Protein 6GYT (pdb70)

Foldseek 3Di:
DFDDLVVCCVLCVVLLVLLVPDPPLQVVQADWDDCVVVVHPCLVVFQVDTAGSPVLVVCSVVSVDRDCVVSLVRLVSNLVSQCRPDDCPDPNVVSSVVSVVSSQVPFFVSVVVVQELGRDDDDPQWFAAPPHGDIYHCVRDDDPVDDDPPGDHGVVRVVVD/DAAFDFLVVCCVLCVVLLVLLVPDPPLQVVQADWDDCVVVVNPCLCVFQVDTAGSPRLVVCSVVSVDRDCLVSLVRLVSNLVSQCRPDDCPDPNVVSSVVSVVSSQVRFFVSVVVVVEQGRPRLPDQWFAAPPRGDIYHCVRDPDPVDDDPPGDHGVVRVVVVVVVVD/DVPVVHD

GO terms:
  GO:0061733 protein-lysine-acetyltransferase activity (F, IDA)
  GO:0005515 protein binding (F, IDA)
  GO:0000785 chromatin (C, IDA)
  GO:0005737 cytoplasm (C, IDA)
  GO:0005829 cytosol (C, IDA)
  GO:0042307 positive regulation of protein import into nucleus (P, IDA)
  GO:0003713 transcription coactivator activity (F, IDA)
  GO:0016407 acetyltransferase activity (F, IDA)
  GO:0045944 positive regulation of transcription by RNA polymerase II (P, IDA)
  GO:0010507 negative regulation of autophagy (P, IDA)
  GO:2000330 positive regulation of T-helper 17 cell lineage commitment (P, IDA)
  GO:0031669 cellular response to nutrient levels (P, IDA)
  GO:0046427 positive regulation of receptor signaling pathway via JAK-STAT (P, IDA)
  GO:0000122 negative regulation of transcription by RNA polymerase II (P, IDA)
  GO:0045815 transcription initiation-coupled chromatin remodeling (P, IDA)
  GO:0010976 positive regulation of neuron projection development (P, IDA)
  GO:0010484 histone H3 acetyltransferase activity (F, IDA)
  GO:0031333 negative regulation of protein-containing complex assembly (P, IDA)
  GO:0007249 canonical NF-kappaB signal transduction (P, IDA)
  GO:0003713 transcription coactivator activity (F, TAS)

Organism: Homo sapiens (NCBI:txid9606)

Structure (mmCIF, N/CA/C/O backbone):
data_6GYT
#
_entry.id   6GYT
#
_cell.length_a   49.640
_cell.length_b   83.710
_cell.length_c   165.620
_cell.angle_alpha   90.00
_cell.angle_beta   90.00
_cell.angle_gamma   90.00
#
_symmetry.space_group_name_H-M   'P 21 21 21'
#
loop_
_entity.id
_entity.type
_entity.pdbx_description
1 polymer 'Histone acetyltransferase p300'
2 polymer 'Histone acetyltransferase p300'
3 polymer 'Histone H4'
4 non-polymer 'ZINC ION'
5 water water
#
loop_
_atom_site.group_PDB
_atom_site.id
_atom_site.type_symbol
_atom_site.label_atom_id
_atom_site.label_alt_id
_atom_site.label_comp_id
_atom_site.label_asym_id
_atom_site.label_entity_id
_atom_site.label_seq_id
_atom_site.pdbx_PDB_ins_code
_atom_site.Cartn_x
_atom_site.Cartn_y
_atom_site.Cartn_z
_atom_site.occupancy
_atom_site.B_iso_or_equiv
_atom_site.auth_seq_id
_atom_site.auth_comp_id
_atom_site.auth_asym_id
_atom_site.auth_atom_id
_atom_site.pdbx_PDB_model_num
ATOM 1 N N . LYS A 1 1 ? -25.272 112.559 183.872 1.00 67.26 1047 LYS A N 1
ATOM 2 C CA . LYS A 1 1 ? -24.398 111.690 184.712 1.00 68.25 1047 LYS A CA 1
ATOM 3 C C . LYS A 1 1 ? -23.413 110.891 183.852 1.00 68.51 1047 LYS A C 1
ATOM 4 O O . LYS A 1 1 ? -23.808 110.219 182.902 1.00 66.26 1047 LYS A O 1
ATOM 22 N N . ILE A 1 2 ? -22.135 110.952 184.230 1.00 70.49 1048 ILE A N 1
ATOM 23 C CA . ILE A 1 2 ? -21.101 110.075 183.692 1.00 71.66 1048 ILE A CA 1
ATOM 24 C C . ILE A 1 2 ? -20.685 109.049 184.787 1.00 69.96 1048 ILE A C 1
ATOM 25 O O . ILE A 1 2 ? -20.241 109.411 185.910 1.00 70.77 1048 ILE A O 1
ATOM 41 N N . PHE A 1 3 ? -20.881 107.768 184.456 1.00 66.29 1049 PHE A N 1
ATOM 42 C CA . PHE A 1 3 ? -20.480 106.646 185.309 1.00 63.07 1049 PHE A CA 1
ATOM 43 C C . PHE A 1 3 ? -19.014 106.344 185.053 1.00 62.39 1049 PHE A C 1
ATOM 44 O O . PHE A 1 3 ? -18.483 106.664 183.998 1.00 62.80 1049 PHE A O 1
ATOM 61 N N . LYS A 1 4 ? -18.361 105.686 186.001 1.00 62.21 1050 LYS A N 1
ATOM 62 C CA . LYS A 1 4 ? -17.000 105.177 185.774 1.00 61.36 1050 LYS A CA 1
ATOM 63 C C . LYS A 1 4 ? -17.056 104.076 184.698 1.00 60.05 1050 LYS A C 1
ATOM 64 O O . LYS A 1 4 ? -17.992 103.283 184.709 1.00 59.01 1050 LYS A O 1
ATOM 83 N N . PRO A 1 5 ? -16.093 104.042 183.753 1.00 60.61 1051 PRO A N 1
ATOM 84 C CA . PRO A 1 5 ? -16.150 102.979 182.701 1.00 60.50 1051 PRO A CA 1
ATOM 85 C C . PRO A 1 5 ? -16.226 101.547 183.235 1.00 59.90 1051 PRO A C 1
ATOM 86 O O . PRO A 1 5 ? -16.926 100.713 182.650 1.00 58.26 1051 PRO A O 1
ATOM 97 N N . GLU A 1 6 ? -15.529 101.282 184.346 1.00 60.77 1052 GLU A N 1
ATOM 98 C CA . GLU 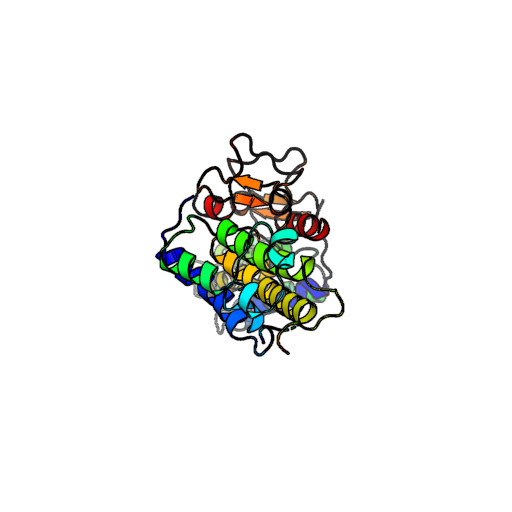A 1 6 ? -15.519 99.950 184.971 1.00 59.86 1052 GLU A CA 1
ATOM 99 C C . GLU A 1 6 ? -16.864 99.587 185.621 1.00 58.39 1052 GLU A C 1
ATOM 100 O O . GLU A 1 6 ? -17.294 98.438 185.580 1.00 57.64 1052 GLU A O 1
ATOM 112 N N . GLU A 1 7 ? -17.530 100.580 186.189 1.00 57.80 1053 GLU A N 1
ATOM 113 C CA . GLU A 1 7 ? -18.859 100.412 186.787 1.00 58.35 1053 GLU A CA 1
ATOM 114 C C . GLU A 1 7 ? -19.880 99.960 185.741 1.00 57.98 1053 GLU A C 1
ATOM 115 O O . GLU A 1 7 ? -20.673 99.053 185.982 1.00 56.99 1053 GLU A O 1
ATOM 127 N N . LEU A 1 8 ? -19.833 100.589 184.567 1.00 59.63 1054 LEU A N 1
ATOM 128 C CA . LEU A 1 8 ? -20.716 100.241 183.454 1.00 60.40 1054 LEU A CA 1
ATOM 129 C C . LEU A 1 8 ? -20.433 98.861 182.865 1.00 61.66 1054 LEU A C 1
ATOM 130 O O . LEU A 1 8 ? -21.367 98.101 182.591 1.00 62.63 1054 LEU A O 1
ATOM 146 N N . ARG A 1 9 ? -19.168 98.528 182.642 1.00 62.73 1055 ARG A N 1
ATOM 147 C CA . ARG A 1 9 ? -18.894 97.190 182.105 1.00 64.29 1055 ARG A CA 1
ATOM 148 C C . ARG A 1 9 ? -19.246 96.091 183.095 1.00 62.64 1055 ARG A C 1
ATOM 149 O O . ARG A 1 9 ? -19.797 95.094 182.672 1.00 62.22 1055 ARG A O 1
ATOM 170 N N . GLN A 1 10 ? -19.012 96.274 184.393 1.00 62.14 1056 GLN A N 1
ATOM 171 C CA . GLN A 1 10 ? -19.437 95.262 185.376 1.00 61.09 1056 GLN A CA 1
ATOM 172 C C . GLN A 1 10 ? -20.946 95.057 185.353 1.00 59.74 1056 GLN A C 1
ATOM 173 O O . GLN A 1 10 ? -21.418 93.930 185.367 1.00 59.73 1056 GLN A O 1
ATOM 187 N N . ALA A 1 11 ? -21.700 96.147 185.298 1.00 58.15 1057 ALA A N 1
ATOM 188 C CA . ALA A 1 11 ? -23.153 96.069 185.292 1.00 57.24 1057 ALA A CA 1
ATOM 189 C C . ALA A 1 11 ? -23.701 95.490 183.985 1.00 58.23 1057 ALA A C 1
ATOM 190 O O . ALA A 1 11 ? -24.557 94.613 184.011 1.00 59.67 1057 ALA A O 1
ATOM 197 N N . LEU A 1 12 ? -23.180 95.962 182.852 1.00 58.04 1058 LEU A N 1
ATOM 198 C CA . LEU A 1 12 ? -23.809 95.733 181.542 1.00 58.60 1058 LEU A CA 1
ATOM 199 C C . LEU A 1 12 ? -23.295 94.513 180.750 1.00 59.43 1058 LEU A C 1
ATOM 200 O O . LEU A 1 12 ? -24.044 93.928 179.960 1.00 58.53 1058 LEU A O 1
ATOM 216 N N . MET A 1 13 ? -22.036 94.132 180.961 1.00 60.32 1059 MET A N 1
ATOM 217 C CA . MET A 1 13 ? -21.442 93.005 180.253 1.00 60.84 1059 MET A CA 1
ATOM 218 C C . MET A 1 13 ? -22.211 91.692 180.438 1.00 61.19 1059 MET A C 1
ATOM 219 O O . MET A 1 13 ? -22.300 90.933 179.485 1.00 62.88 1059 MET A O 1
ATOM 233 N N . PRO A 1 14 ? -22.776 91.411 181.636 1.00 61.55 1060 PRO A N 1
ATOM 234 C CA . PRO A 1 14 ? -23.626 90.214 181.738 1.00 61.45 1060 PRO A CA 1
ATOM 235 C C . PRO A 1 14 ? -24.779 90.184 180.726 1.00 62.45 1060 PRO A C 1
ATOM 236 O O . PRO A 1 14 ? -25.111 89.110 180.242 1.00 64.76 1060 PRO A O 1
ATOM 247 N N . THR A 1 15 ? -25.356 91.337 180.387 1.00 61.40 1061 THR A N 1
ATOM 248 C CA . THR A 1 15 ? -26.443 91.378 179.395 1.00 60.85 1061 THR A CA 1
ATOM 249 C C . THR A 1 15 ? -25.941 91.093 177.963 1.00 60.74 1061 THR A C 1
ATOM 250 O O . THR A 1 15 ? -26.590 90.369 177.196 1.00 60.23 1061 THR A O 1
ATOM 261 N N . LEU A 1 16 ? -24.787 91.664 177.623 1.00 59.93 1062 LEU A N 1
ATOM 262 C CA . LEU A 1 16 ? -24.112 91.356 176.377 1.00 59.47 1062 LEU A CA 1
ATOM 263 C C . LEU A 1 16 ? -23.743 89.878 176.322 1.00 59.47 1062 LEU A C 1
ATOM 264 O O . LEU A 1 16 ? -23.951 89.230 175.310 1.00 59.63 1062 LEU A O 1
ATOM 280 N N . GLU A 1 17 ? -23.213 89.338 177.415 1.00 60.08 1063 GLU A N 1
ATOM 281 C CA . GLU A 1 17 ? -22.829 87.923 177.452 1.00 60.49 1063 GLU A CA 1
ATOM 282 C C . GLU A 1 17 ? -24.024 86.998 177.252 1.00 59.26 1063 GLU A C 1
ATOM 283 O O . GLU A 1 17 ? -23.893 85.978 176.581 1.00 58.75 1063 GLU A O 1
ATOM 295 N N . ALA A 1 18 ? -25.191 87.367 177.778 1.00 57.85 1064 ALA A N 1
ATOM 296 C CA . ALA A 1 18 ? -26.415 86.582 177.536 1.00 57.20 1064 ALA A CA 1
ATOM 297 C C . ALA A 1 18 ? -26.724 86.410 176.043 1.00 57.09 1064 ALA A C 1
ATOM 298 O O . ALA A 1 18 ? -27.202 85.361 175.624 1.00 56.99 1064 ALA A O 1
ATOM 305 N N . LEU A 1 19 ? -26.435 87.445 175.257 1.00 57.50 1065 LEU A N 1
ATOM 306 C CA . LEU A 1 19 ? -26.636 87.408 173.818 1.00 58.15 1065 LEU A CA 1
ATOM 307 C C . LEU A 1 19 ? -25.603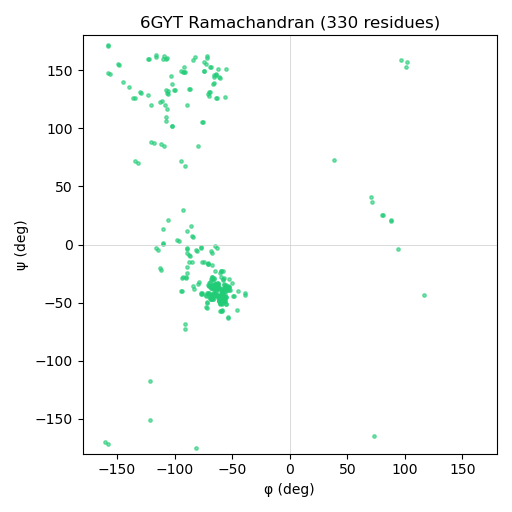 86.495 173.159 1.00 59.33 1065 LEU A C 1
ATOM 308 O O . LEU A 1 19 ? -25.973 85.602 172.395 1.00 59.93 1065 LEU A O 1
ATOM 324 N N . TYR A 1 20 ? -24.323 86.691 173.482 1.00 59.96 1066 TYR A N 1
ATOM 325 C CA . TYR A 1 20 ? -23.260 85.798 172.987 1.00 59.82 1066 TYR A CA 1
ATOM 326 C C . TYR A 1 20 ? -23.545 84.311 173.277 1.00 60.09 1066 TYR A C 1
ATOM 327 O O . TYR A 1 20 ? -23.223 83.464 172.448 1.00 59.03 1066 TYR A O 1
ATOM 345 N N . ARG A 1 21 ? -24.138 84.019 174.440 1.00 59.60 1067 ARG A N 1
ATOM 346 C CA . ARG A 1 21 ? -24.529 82.654 174.839 1.00 60.05 1067 ARG A CA 1
ATOM 347 C C . ARG A 1 21 ? -25.532 81.974 173.911 1.00 59.25 1067 ARG A C 1
ATOM 348 O O . ARG A 1 21 ? -25.577 80.734 173.875 1.00 57.43 1067 ARG A O 1
ATOM 369 N N . GLN A 1 22 ? -26.323 82.743 173.165 1.00 58.61 1068 GLN A N 1
ATOM 370 C CA . GLN A 1 22 ? -27.351 82.160 172.305 1.00 58.37 1068 GLN A CA 1
ATOM 371 C C . GLN A 1 22 ? -26.742 81.534 171.050 1.00 58.64 1068 GLN A C 1
ATOM 372 O O . GLN A 1 22 ? -26.325 82.250 170.148 1.00 58.87 1068 GLN A O 1
ATOM 386 N N . ASP A 1 23 ? -26.688 80.199 171.011 1.00 59.09 1069 ASP A N 1
ATOM 387 C CA . ASP A 1 23 ? -26.151 79.455 169.868 1.00 58.94 1069 ASP A CA 1
ATOM 388 C C . ASP A 1 23 ? -27.312 78.684 169.212 1.00 59.50 1069 ASP A C 1
ATOM 389 O O . ASP A 1 23 ? -27.959 77.889 169.899 1.00 59.62 1069 ASP A O 1
ATOM 398 N N . PRO A 1 24 ? -27.600 78.879 167.915 1.00 58.91 1070 PRO A N 1
ATOM 399 C CA . PRO A 1 24 ? -26.806 79.652 166.958 1.00 58.42 1070 PRO A CA 1
ATOM 400 C C . PRO A 1 24 ? -27.244 81.113 166.737 1.00 58.47 1070 PRO A C 1
ATOM 401 O O . PRO A 1 24 ? -26.629 81.810 165.934 1.00 59.95 1070 PRO A O 1
ATOM 412 N N . GLU A 1 25 ? -28.259 81.580 167.457 1.00 57.91 1071 GLU A N 1
ATOM 413 C CA . GLU A 1 25 ? -28.911 82.848 167.134 1.00 57.33 1071 GLU A CA 1
ATOM 414 C C . GLU A 1 25 ? -27.978 84.047 167.108 1.00 56.83 1071 GLU A C 1
ATOM 415 O O . GLU A 1 25 ? -28.218 84.967 166.359 1.00 58.89 1071 GLU A O 1
ATOM 427 N N . SER A 1 26 ? -26.903 84.032 167.885 1.00 56.15 1072 SER A N 1
ATOM 428 C CA . SER A 1 26 ? -25.991 85.176 167.954 1.00 56.43 1072 SER A CA 1
ATOM 429 C C . SER A 1 26 ? -24.885 85.204 166.917 1.00 56.50 1072 SER A C 1
ATOM 430 O O . SER A 1 26 ? -24.271 86.253 166.710 1.00 57.03 1072 SER A O 1
ATOM 438 N N . LEU A 1 27 ? -24.632 84.081 166.251 1.00 57.26 1073 LEU A N 1
ATOM 439 C CA . LEU A 1 27 ? -23.475 83.972 165.349 1.00 57.65 1073 LEU A CA 1
ATOM 440 C C . LEU A 1 27 ? -23.466 85.004 164.225 1.00 57.01 1073 LEU A C 1
ATOM 441 O O . LEU A 1 27 ? -22.414 85.582 163.953 1.00 58.37 1073 LEU A O 1
ATOM 457 N N . PRO A 1 28 ? -24.633 85.282 163.596 1.00 56.23 1074 PRO A N 1
ATOM 458 C CA . PRO A 1 28 ? -24.652 86.362 162.599 1.00 55.13 1074 PRO A CA 1
ATOM 459 C C . PRO A 1 28 ? -24.435 87.776 163.148 1.00 54.16 1074 PRO A C 1
ATOM 460 O O . PRO A 1 28 ? -24.329 88.708 162.359 1.00 56.39 1074 PRO A O 1
ATOM 471 N N . PHE A 1 29 ? -24.393 87.942 164.470 1.00 52.57 1075 PHE A N 1
ATOM 472 C CA . PHE A 1 29 ? -24.262 89.255 165.086 1.00 50.88 1075 PHE A CA 1
ATOM 473 C C . PHE A 1 29 ? -22.920 89.501 165.766 1.00 50.70 1075 PHE A C 1
ATOM 474 O O . PHE A 1 29 ? -22.697 90.572 166.310 1.00 48.98 1075 PHE A O 1
ATOM 491 N N . ARG A 1 30 ? -22.009 88.533 165.714 1.00 53.46 1076 ARG A N 1
ATOM 492 C CA . ARG A 1 30 ? -20.729 88.657 166.423 1.00 55.33 1076 ARG A CA 1
ATOM 493 C C . ARG A 1 30 ? -19.690 89.524 165.750 1.00 54.89 1076 ARG A C 1
ATOM 494 O O . ARG A 1 30 ? -18.886 90.122 166.452 1.00 56.20 1076 ARG A O 1
ATOM 515 N N . GLN A 1 31 ? -19.672 89.574 164.421 1.00 55.96 1077 GLN A N 1
ATOM 516 C CA . GLN A 1 31 ? -18.771 90.480 163.710 1.00 55.30 1077 GLN A CA 1
ATOM 517 C C . GLN A 1 31 ? -19.575 91.519 162.932 1.00 52.50 1077 GLN A C 1
ATOM 518 O O . GLN A 1 31 ? -20.792 91.347 162.711 1.00 50.56 1077 GLN A O 1
ATOM 532 N N . PRO A 1 32 ? -18.910 92.628 162.554 1.00 51.09 1078 PRO A N 1
ATOM 533 C CA . PRO A 1 32 ? -19.603 93.558 161.660 1.00 49.59 1078 PRO A CA 1
ATOM 534 C C . PRO A 1 32 ? -19.864 92.855 160.363 1.00 48.14 1078 PRO A C 1
ATOM 535 O O . PRO A 1 32 ? -19.067 92.009 159.948 1.00 46.82 1078 PRO A O 1
ATOM 546 N N . VAL A 1 33 ? -20.987 93.183 159.752 1.00 47.96 1079 VAL A N 1
ATOM 547 C CA . VAL A 1 33 ? -21.341 92.623 158.462 1.00 48.22 1079 VAL A CA 1
ATOM 548 C C . VAL A 1 33 ? -20.295 93.104 157.456 1.00 48.74 1079 VAL A C 1
ATOM 549 O O . VAL A 1 33 ? -20.022 94.297 157.398 1.00 47.79 1079 VAL A O 1
ATOM 562 N N . ASP A 1 34 ? -19.671 92.162 156.744 1.00 50.32 1080 ASP A N 1
ATOM 563 C CA . ASP A 1 34 ? -18.779 92.460 155.615 1.00 52.46 1080 ASP A CA 1
ATOM 564 C C . ASP A 1 34 ? -19.560 92.178 154.316 1.00 51.75 1080 ASP A C 1
ATOM 565 O O . ASP A 1 34 ? -19.747 91.027 153.942 1.00 50.95 1080 ASP A O 1
ATOM 574 N N . PRO A 1 35 ? -20.054 93.233 153.656 1.00 52.12 1081 PRO A N 1
ATOM 575 C CA . PRO A 1 35 ? -20.881 92.988 152.474 1.00 53.66 1081 PRO A CA 1
ATOM 576 C C . PRO A 1 35 ? -20.155 92.310 151.300 1.00 54.52 1081 PRO A C 1
ATOM 577 O O . PRO A 1 35 ? -20.761 91.476 150.633 1.00 51.95 1081 PRO A O 1
ATOM 588 N N . GLN A 1 36 ? -18.878 92.641 151.079 1.00 57.23 1082 GLN A N 1
ATOM 589 C CA . GLN A 1 36 ? -18.016 91.896 150.112 1.00 59.60 1082 GLN A CA 1
ATOM 590 C C . GLN A 1 36 ? -18.036 90.391 150.445 1.00 60.29 1082 GLN A C 1
ATOM 591 O O . GLN A 1 36 ? -18.517 89.621 149.644 1.00 60.27 1082 GLN A O 1
ATOM 605 N N . LEU A 1 37 ? -17.576 89.983 151.619 1.00 60.91 1083 LEU A N 1
ATOM 606 C CA . LEU A 1 37 ? -17.520 88.549 151.943 1.00 62.53 1083 LEU A CA 1
ATOM 607 C C . LEU A 1 37 ? -18.868 87.803 151.827 1.00 60.17 1083 LEU A C 1
ATOM 608 O O . LEU A 1 37 ? -18.900 86.662 151.355 1.00 61.17 1083 LEU A O 1
ATOM 624 N N . LEU A 1 38 ? -19.970 88.446 152.198 1.00 58.24 1084 LEU A N 1
ATOM 625 C CA . LEU A 1 38 ? -21.316 87.839 152.120 1.00 57.80 1084 LEU A CA 1
ATOM 626 C C . LEU A 1 38 ? -22.030 88.006 150.755 1.00 57.20 1084 LEU A C 1
ATOM 627 O O . LEU A 1 38 ? -23.079 87.427 150.540 1.00 56.96 1084 LEU A O 1
ATOM 643 N N . GLY A 1 39 ? -21.490 88.831 149.867 1.00 56.34 1085 GLY A N 1
ATOM 644 C CA . GLY A 1 39 ? -22.080 89.040 148.562 1.00 57.34 1085 GLY A CA 1
ATOM 645 C C . GLY A 1 39 ? -23.368 89.840 148.559 1.00 58.28 1085 GLY A C 1
ATOM 646 O O . GLY A 1 39 ? -24.270 89.559 147.765 1.00 61.22 1085 GLY A O 1
ATOM 650 N N . ILE A 1 40 ? -23.464 90.846 149.424 1.00 56.82 1086 ILE A N 1
ATOM 651 C CA . ILE A 1 40 ? -24.643 91.702 149.471 1.00 56.65 1086 ILE A CA 1
ATOM 652 C C . ILE A 1 40 ? -24.278 93.196 149.550 1.00 56.01 1086 ILE A C 1
ATOM 653 O O . ILE A 1 40 ? -24.481 93.855 150.586 1.00 56.07 1086 ILE A O 1
ATOM 669 N N . PRO A 1 41 ? -23.764 93.749 148.432 1.00 55.11 1087 PRO A N 1
ATOM 670 C CA . PRO A 1 41 ? -23.504 95.189 148.377 1.00 54.73 1087 PRO A CA 1
ATOM 671 C C . PRO A 1 41 ? -24.705 96.075 148.757 1.00 54.27 1087 PRO A C 1
ATOM 672 O O . PRO A 1 41 ? -24.478 97.147 149.309 1.00 55.24 1087 PRO A O 1
ATOM 683 N N . ASP A 1 42 ? -25.944 95.628 148.521 1.00 54.52 1088 ASP A N 1
ATOM 684 C CA . ASP A 1 42 ? -27.138 96.384 148.956 1.00 55.09 1088 ASP A CA 1
ATOM 685 C C . ASP A 1 42 ? -27.288 96.565 150.478 1.00 54.32 1088 ASP A C 1
ATOM 686 O O . ASP A 1 42 ? -28.222 97.230 150.918 1.00 51.97 1088 ASP A O 1
ATOM 695 N N . TYR A 1 43 ? -26.385 95.994 151.280 1.00 55.15 1089 TYR A N 1
ATOM 696 C CA . TYR A 1 43 ? -26.378 96.250 152.720 1.00 55.83 1089 TYR A CA 1
ATOM 697 C C . TYR A 1 43 ? -26.202 97.721 152.999 1.00 54.78 1089 TYR A C 1
ATOM 698 O O . TYR A 1 43 ? -27.048 98.299 153.673 1.00 57.17 1089 TYR A O 1
ATOM 716 N N . PHE A 1 44 ? -25.124 98.309 152.473 1.00 52.71 1090 PHE A N 1
ATOM 717 C CA . PHE A 1 44 ? -24.838 99.754 152.502 1.00 52.51 1090 PHE A CA 1
ATOM 718 C C . PHE A 1 44 ? -26.009 100.689 152.155 1.00 51.63 1090 PHE A C 1
ATOM 719 O O . PHE A 1 44 ? -26.158 101.763 152.726 1.00 53.04 1090 PHE A O 1
ATOM 736 N N . ASP A 1 45 ? -26.780 100.276 151.159 1.00 51.81 1091 ASP A N 1
ATOM 737 C CA . ASP A 1 45 ? -27.984 100.994 150.699 1.00 51.85 1091 ASP A CA 1
ATOM 738 C C . ASP A 1 45 ? -29.112 100.983 151.729 1.00 53.58 1091 ASP A C 1
ATOM 739 O O . ASP A 1 45 ? -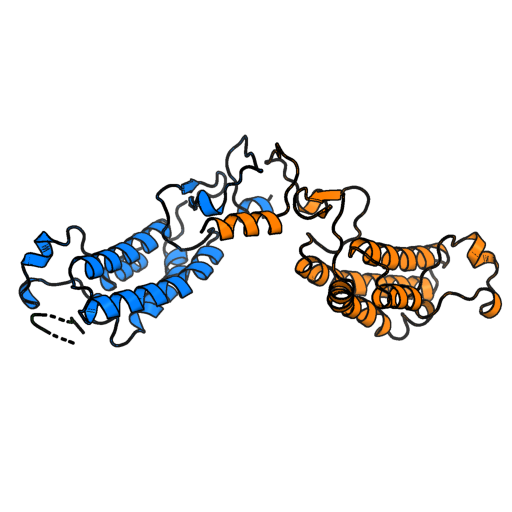29.844 101.957 151.826 1.00 56.83 1091 ASP A O 1
ATOM 748 N N . ILE A 1 46 ? -29.270 99.897 152.484 1.00 54.00 1092 ILE A N 1
ATOM 749 C CA . ILE A 1 46 ? -30.363 99.762 153.464 1.00 53.62 1092 ILE A CA 1
ATOM 750 C C . ILE A 1 46 ? -29.936 100.176 154.884 1.00 53.77 1092 ILE A C 1
ATOM 751 O O . ILE A 1 46 ? -30.724 100.775 155.616 1.00 55.66 1092 ILE A O 1
ATOM 767 N N . VAL A 1 47 ? -28.716 99.816 155.287 1.00 52.56 1093 VAL A N 1
ATOM 768 C CA . VAL A 1 47 ? -28.232 100.046 156.640 1.00 51.84 1093 VAL A CA 1
ATOM 769 C C . VAL A 1 47 ? -27.206 101.169 156.641 1.00 52.10 1093 VAL A C 1
ATOM 770 O O . VAL A 1 47 ? -26.073 100.997 156.169 1.00 51.24 1093 VAL A O 1
ATOM 783 N N . LYS A 1 48 ? -27.623 102.293 157.219 1.00 53.08 1094 LYS A N 1
ATOM 784 C CA . LYS A 1 48 ? -26.787 103.479 157.310 1.00 54.58 1094 LYS A CA 1
ATOM 785 C C . LYS A 1 48 ? -25.826 103.424 158.509 1.00 54.39 1094 LYS A C 1
ATOM 786 O O . LYS A 1 48 ? -24.695 103.880 158.377 1.00 54.43 1094 LYS A O 1
ATOM 805 N N . SER A 1 49 ? -26.270 102.896 159.657 1.00 53.95 1095 SER A N 1
ATOM 806 C CA . SER A 1 49 ? -25.422 102.848 160.869 1.00 54.49 1095 SER A CA 1
ATOM 807 C C . SER A 1 49 ? -25.203 101.417 161.363 1.00 54.83 1095 SER A C 1
ATOM 808 O O . SER A 1 49 ? -25.961 100.913 162.196 1.00 54.00 1095 SER A O 1
ATOM 816 N N . PRO A 1 50 ? -24.158 100.748 160.833 1.00 54.94 1096 PRO A N 1
ATOM 817 C CA . PRO A 1 50 ? -23.948 99.367 161.232 1.00 54.29 1096 PRO A CA 1
ATOM 818 C C . PRO A 1 50 ? -23.519 99.243 162.702 1.00 54.20 1096 PRO A C 1
ATOM 819 O O . PRO A 1 50 ? -22.932 100.163 163.280 1.00 55.02 1096 PRO A O 1
ATOM 830 N N . MET A 1 51 ? -23.856 98.098 163.279 1.00 54.12 1097 MET A N 1
ATOM 831 C CA . MET A 1 51 ? -23.555 97.795 164.648 1.00 53.43 1097 MET A CA 1
ATOM 832 C C . MET A 1 51 ? -23.564 96.287 164.838 1.00 51.69 1097 MET A C 1
ATOM 833 O O . MET A 1 51 ? -24.289 95.579 164.183 1.00 52.89 1097 MET A O 1
ATOM 847 N N . ASP A 1 52 ? -22.736 95.804 165.738 1.00 51.77 1098 ASP A N 1
ATOM 848 C CA . ASP A 1 52 ? -22.698 94.389 166.049 1.00 51.77 1098 ASP A CA 1
ATOM 849 C C . ASP A 1 52 ? -22.093 94.203 167.428 1.00 50.69 1098 ASP A C 1
ATOM 850 O O . ASP A 1 52 ? -21.506 95.134 167.997 1.00 49.55 1098 ASP A O 1
ATOM 859 N N . LEU A 1 53 ? -22.168 92.971 167.911 1.00 50.09 1099 LEU A N 1
ATOM 860 C CA . LEU A 1 53 ? -21.751 92.645 169.264 1.00 50.77 1099 LEU A CA 1
ATOM 861 C C . LEU A 1 53 ? -20.296 92.960 169.528 1.00 51.28 1099 LEU A C 1
ATOM 862 O O . LEU A 1 53 ? -19.993 93.451 170.624 1.00 50.77 1099 LEU A O 1
ATOM 878 N N . SER A 1 54 ? -19.407 92.711 168.557 1.00 50.91 1100 SER A N 1
ATOM 879 C CA . SER A 1 54 ? -17.979 92.993 168.789 1.00 51.99 1100 SER A CA 1
ATOM 880 C C . SER A 1 54 ? -17.718 94.470 169.018 1.00 51.73 1100 SER A C 1
ATOM 881 O O . SER A 1 54 ? -16.839 94.829 169.796 1.00 53.46 1100 SER A O 1
ATOM 889 N N . THR A 1 55 ? -18.481 95.314 168.338 1.00 51.33 1101 THR A N 1
ATOM 890 C CA . THR A 1 55 ? -18.305 96.763 168.429 1.00 52.25 1101 THR A CA 1
ATOM 891 C C . THR A 1 55 ? -18.800 97.293 169.779 1.00 53.20 1101 THR A C 1
ATOM 892 O O . THR A 1 55 ? -18.129 98.102 170.439 1.00 52.54 1101 THR A O 1
ATOM 903 N N . ILE A 1 56 ? -19.963 96.791 170.179 1.00 54.04 1102 ILE A N 1
ATOM 904 C CA . ILE A 1 56 ? -20.515 97.081 171.477 1.00 54.90 1102 ILE A CA 1
ATOM 905 C C . ILE A 1 56 ? -19.534 96.662 172.585 1.00 56.85 1102 ILE A C 1
ATOM 906 O O . ILE A 1 56 ? -19.280 97.424 173.518 1.00 56.90 1102 ILE A O 1
ATOM 922 N N . LYS A 1 57 ? -18.967 95.466 172.460 1.00 59.65 1103 LYS A N 1
ATOM 923 C CA . LYS A 1 57 ? -17.986 94.971 173.422 1.00 61.92 1103 LYS A CA 1
ATOM 924 C C . LYS A 1 57 ? -16.771 95.872 173.497 1.00 63.42 1103 LYS A C 1
ATOM 925 O O . LYS A 1 57 ? -16.374 96.261 174.602 1.00 65.93 1103 LYS A O 1
ATOM 944 N N . ARG A 1 58 ? -16.190 96.220 172.351 1.00 64.10 1104 ARG A N 1
ATOM 945 C CA . ARG A 1 58 ? -15.021 97.111 172.348 1.00 66.05 1104 ARG A CA 1
ATOM 946 C C . ARG A 1 58 ? -15.342 98.427 173.062 1.00 64.54 1104 ARG A C 1
ATOM 947 O O . ARG A 1 58 ? -14.499 98.973 173.772 1.00 63.55 1104 ARG A O 1
ATOM 968 N N . LYS A 1 59 ? -16.566 98.914 172.906 1.00 63.16 1105 LYS A N 1
ATOM 969 C CA . LYS A 1 59 ? -16.957 100.192 173.494 1.00 63.14 1105 LYS A CA 1
ATOM 970 C C . LYS A 1 59 ? -17.073 100.133 175.022 1.00 63.65 1105 LYS A C 1
ATOM 971 O O . LYS A 1 59 ? -16.629 101.048 175.707 1.00 65.51 1105 LYS A O 1
ATOM 990 N N . LEU A 1 60 ? -17.661 99.065 175.549 1.00 63.47 1106 LEU A N 1
ATOM 991 C CA . LEU A 1 60 ? -17.628 98.814 176.984 1.00 63.33 1106 LEU A CA 1
ATOM 992 C C . LEU A 1 60 ? -16.213 98.696 177.512 1.00 63.00 1106 LEU A C 1
ATOM 993 O O . LEU A 1 60 ? -15.885 99.272 178.552 1.00 63.07 1106 LEU A O 1
ATOM 1009 N N . ASP A 1 61 ? -15.388 97.936 176.790 1.00 61.93 1107 ASP A N 1
ATOM 1010 C CA . ASP A 1 61 ? -14.007 97.661 177.210 1.00 61.53 1107 ASP A CA 1
ATOM 1011 C C . ASP A 1 61 ? -13.081 98.876 177.159 1.00 60.78 1107 ASP A C 1
ATOM 1012 O O . ASP A 1 61 ? -12.219 99.022 178.010 1.00 61.13 1107 ASP A O 1
ATOM 1021 N N . THR A 1 62 ? -13.246 99.733 176.163 1.00 60.57 1108 THR A N 1
ATOM 1022 C CA . THR A 1 62 ? -12.449 100.963 176.051 1.00 59.15 1108 THR A CA 1
ATOM 1023 C C . THR A 1 62 ? -13.104 102.141 176.778 1.00 57.44 1108 THR A C 1
ATOM 1024 O O . THR A 1 62 ? -12.538 103.221 176.820 1.00 56.93 1108 THR A O 1
ATOM 1035 N N . GLY A 1 63 ? -14.300 101.934 177.325 1.00 56.91 1109 GLY A N 1
ATOM 1036 C CA . GLY A 1 63 ? -14.983 102.930 178.149 1.00 57.62 1109 GLY A CA 1
ATOM 1037 C C . GLY A 1 63 ? -15.697 103.996 177.348 1.00 57.69 1109 GLY A C 1
ATOM 1038 O O . GLY A 1 63 ? -15.924 105.084 177.844 1.00 57.32 1109 GLY A O 1
ATOM 1042 N N . GLN A 1 64 ? -16.086 103.685 176.116 1.00 58.92 1110 GLN A N 1
ATOM 1043 C CA . GLN A 1 64 ? -16.666 104.687 175.214 1.00 58.95 1110 GLN A CA 1
ATOM 1044 C C . GLN A 1 64 ? -18.134 105.047 175.499 1.00 58.59 1110 GLN A C 1
ATOM 1045 O O . GLN A 1 64 ? -18.669 105.910 174.817 1.00 57.88 1110 GLN A O 1
ATOM 1059 N N . TYR A 1 65 ? -18.781 104.410 176.480 1.00 58.26 1111 TYR A N 1
ATOM 1060 C CA . TYR A 1 65 ? -20.098 104.856 176.951 1.00 57.92 1111 TYR A CA 1
ATOM 1061 C C . TYR A 1 65 ? -19.955 105.665 178.225 1.00 57.43 1111 TYR A C 1
ATOM 1062 O O . TYR A 1 65 ? -19.265 105.234 179.116 1.00 57.41 1111 TYR A O 1
ATOM 1080 N N . GLN A 1 66 ? -20.617 106.814 178.315 1.00 58.18 1112 GLN A N 1
ATOM 1081 C CA . GLN A 1 66 ? -20.698 107.579 179.572 1.00 59.69 1112 GLN A CA 1
ATOM 1082 C C . GLN A 1 66 ? -21.898 107.179 180.421 1.00 59.02 1112 GLN A C 1
ATOM 1083 O O . GLN A 1 66 ? -21.852 107.319 181.640 1.00 59.14 1112 GLN A O 1
ATOM 1097 N N . GLU A 1 67 ? -22.978 106.716 179.796 1.00 58.73 1113 GLU A N 1
ATOM 1098 C CA . GLU A 1 67 ? -24.177 106.294 180.548 1.00 58.43 1113 GLU A CA 1
ATOM 1099 C C . GLU A 1 67 ? -24.921 105.165 179.811 1.00 56.81 1113 GLU A C 1
ATOM 1100 O O . GLU A 1 67 ? -24.791 105.033 178.606 1.00 54.31 1113 GLU A O 1
ATOM 1112 N N . PRO A 1 68 ? -25.700 104.344 180.542 1.00 55.35 1114 PRO A N 1
ATOM 1113 C CA . PRO A 1 68 ? -26.147 103.087 179.956 1.00 54.87 1114 PRO A CA 1
ATOM 1114 C C . PRO A 1 68 ? -27.202 103.156 178.838 1.00 54.36 1114 PRO A C 1
ATOM 1115 O O . PRO A 1 68 ? -27.380 102.161 178.130 1.00 53.05 1114 PRO A O 1
ATOM 1126 N N . TRP A 1 69 ? -27.902 104.278 178.677 1.00 54.10 1115 TRP A N 1
ATOM 1127 C CA . TRP A 1 69 ? -28.872 104.387 177.582 1.00 53.32 1115 TRP A CA 1
ATOM 1128 C C . TRP A 1 69 ? -28.190 104.351 176.215 1.00 52.29 1115 TRP A C 1
ATOM 1129 O O . TRP A 1 69 ? -28.798 103.916 175.228 1.00 50.82 1115 TRP A O 1
ATOM 1150 N N . GLN A 1 70 ? -26.944 104.832 176.181 1.00 51.88 1116 GLN A N 1
ATOM 1151 C CA . GLN A 1 70 ? -26.110 104.750 174.987 1.00 52.55 1116 GLN A CA 1
ATOM 1152 C C . GLN A 1 70 ? -25.879 103.303 174.589 1.00 53.27 1116 GLN A C 1
ATOM 1153 O O . GLN A 1 70 ? -26.026 102.947 173.414 1.00 55.48 1116 GLN A O 1
ATOM 1167 N N . TYR A 1 71 ? -25.546 102.476 175.574 1.00 53.45 1117 TYR A N 1
ATOM 1168 C CA . TYR A 1 71 ? -25.418 101.033 175.358 1.00 53.60 1117 TYR A CA 1
ATOM 1169 C C . TYR A 1 71 ? -26.737 100.411 174.883 1.00 53.55 1117 TYR A C 1
ATOM 1170 O O . TYR A 1 71 ? -26.740 99.685 173.888 1.00 54.08 1117 TYR A O 1
ATOM 1188 N N . VAL A 1 72 ? -27.845 100.712 175.561 1.00 52.93 1118 VAL A N 1
ATOM 1189 C CA . VAL A 1 72 ? -29.155 100.188 175.131 1.00 52.14 1118 VAL A CA 1
ATOM 1190 C C . VAL A 1 72 ? -29.434 100.597 173.678 1.00 51.22 1118 VAL A C 1
ATOM 1191 O O . VAL A 1 72 ? -29.853 99.779 172.865 1.00 49.49 1118 VAL A O 1
ATOM 1204 N N . ASP A 1 73 ? -29.176 101.862 173.364 1.00 51.15 1119 ASP A N 1
ATOM 1205 C CA . ASP A 1 73 ? -29.426 102.360 172.025 1.00 51.96 1119 ASP A CA 1
ATOM 1206 C C . ASP A 1 73 ? -28.645 101.593 170.957 1.00 51.63 1119 ASP A C 1
ATOM 1207 O O . ASP A 1 73 ? -29.205 101.305 169.900 1.00 51.30 1119 ASP A O 1
ATOM 1216 N N . ASP A 1 74 ? -27.377 101.271 171.239 1.00 51.92 1120 ASP A N 1
ATOM 1217 C CA . ASP A 1 74 ? -26.536 100.514 170.301 1.00 52.07 1120 ASP A CA 1
ATOM 1218 C C . ASP A 1 74 ? -27.078 99.093 170.097 1.00 53.38 1120 ASP A C 1
ATOM 1219 O O . ASP A 1 74 ? -27.135 98.594 168.963 1.00 54.64 1120 ASP A O 1
ATOM 1228 N N . ILE A 1 75 ? -27.492 98.453 171.190 1.00 54.52 1121 ILE A N 1
ATOM 1229 C CA . ILE A 1 75 ? -28.143 97.143 171.117 1.00 54.24 1121 ILE A CA 1
ATOM 1230 C C . ILE A 1 75 ? -29.362 97.173 170.191 1.00 55.33 1121 ILE A C 1
ATOM 1231 O O . ILE A 1 75 ? -29.487 96.326 169.295 1.00 56.75 1121 ILE A O 1
ATOM 1247 N N . TRP A 1 76 ? -30.262 98.131 170.404 1.00 55.73 1122 TRP A N 1
ATOM 1248 C CA . TRP A 1 76 ? -31.461 98.231 169.563 1.00 54.65 1122 TRP A CA 1
ATOM 1249 C C . TRP A 1 76 ? -31.148 98.622 168.118 1.00 52.55 1122 TRP A C 1
ATOM 1250 O O . TRP A 1 76 ? -31.860 98.209 167.208 1.00 53.07 1122 TRP A O 1
ATOM 1271 N N . LEU A 1 77 ? -30.078 99.386 167.916 1.00 50.73 1123 LEU A N 1
ATOM 1272 C CA . LEU A 1 77 ? -29.644 99.738 166.583 1.00 50.40 1123 LEU A CA 1
ATOM 1273 C C . LEU A 1 77 ? -29.301 98.449 165.798 1.00 51.78 1123 LEU A C 1
ATOM 1274 O O . LEU A 1 77 ? -29.782 98.241 164.667 1.00 51.54 1123 LEU A O 1
ATOM 1290 N N . MET A 1 78 ? -28.504 97.586 166.434 1.00 52.29 1124 MET A N 1
ATOM 1291 C CA . MET A 1 78 ? -28.151 96.278 165.900 1.00 52.57 1124 MET A CA 1
ATOM 1292 C C . MET A 1 78 ? -29.381 95.434 165.563 1.00 52.74 1124 MET A C 1
ATOM 1293 O O . MET A 1 78 ? -29.437 94.824 164.483 1.00 54.09 1124 MET A O 1
ATOM 1307 N N . PHE A 1 79 ? -30.359 95.401 166.462 1.00 53.21 1125 PHE A N 1
ATOM 1308 C CA . PHE A 1 79 ? -31.582 94.634 166.211 1.00 53.93 1125 PHE A CA 1
ATOM 1309 C C . PHE A 1 79 ? -32.418 95.237 165.088 1.00 53.13 1125 PHE A C 1
ATOM 1310 O O . PHE A 1 79 ? -32.882 94.517 164.208 1.00 54.17 1125 PHE A O 1
ATOM 1327 N N . ASN A 1 80 ? -32.623 96.554 165.129 1.00 52.29 1126 ASN A N 1
ATOM 1328 C CA . ASN A 1 80 ? -33.430 97.231 164.114 1.00 51.64 1126 ASN A CA 1
ATOM 1329 C C . ASN A 1 80 ? -32.793 97.088 162.731 1.00 52.04 1126 ASN A C 1
ATOM 1330 O O . ASN A 1 80 ? -33.515 96.997 161.748 1.00 52.51 1126 ASN A O 1
ATOM 1341 N N . ASN A 1 81 ? -31.458 97.063 162.672 1.00 52.18 1127 ASN A N 1
ATOM 1342 C CA . ASN A 1 81 ? -30.716 96.920 161.409 1.00 51.46 1127 ASN A CA 1
ATOM 1343 C C . ASN A 1 81 ? -30.926 95.568 160.771 1.00 51.93 1127 ASN A C 1
ATOM 1344 O O . ASN A 1 81 ? -31.165 95.484 159.568 1.00 50.94 1127 ASN A O 1
ATOM 1355 N N . ALA A 1 82 ? -30.811 94.518 161.574 1.00 53.04 1128 ALA A N 1
ATOM 1356 C CA . ALA A 1 82 ? -31.083 93.164 161.100 1.00 54.45 1128 ALA A CA 1
ATOM 1357 C C . ALA A 1 82 ? -32.561 92.961 160.728 1.00 54.63 1128 ALA A C 1
ATOM 1358 O O . ALA A 1 82 ? -32.862 92.323 159.711 1.00 55.61 1128 ALA A O 1
ATOM 1365 N N . TRP A 1 83 ? -33.478 93.487 161.539 1.00 53.92 1129 TRP A N 1
ATOM 1366 C CA . TRP A 1 83 ? -34.914 93.449 161.199 1.00 53.44 1129 TRP A CA 1
ATOM 1367 C C . TRP A 1 83 ? -35.249 94.224 159.921 1.00 51.82 1129 TRP A C 1
ATOM 1368 O O . TRP A 1 83 ? -36.156 93.845 159.199 1.00 52.36 1129 TRP A O 1
ATOM 1389 N N . LEU A 1 84 ? -34.528 95.305 159.662 1.00 50.67 1130 LEU A N 1
ATOM 1390 C CA . LEU A 1 84 ? -34.742 96.111 158.469 1.00 51.46 1130 LEU A CA 1
ATOM 1391 C C . LEU A 1 84 ? -34.239 95.395 157.205 1.00 52.26 1130 LEU A C 1
ATOM 1392 O O . LEU A 1 84 ? -34.984 95.221 156.260 1.00 51.06 1130 LEU A O 1
ATOM 1408 N N . TYR A 1 85 ? -32.975 94.975 157.213 1.00 52.75 1131 TYR A N 1
ATOM 1409 C CA . TYR A 1 85 ? -32.358 94.353 156.046 1.00 51.70 1131 TYR A CA 1
ATOM 1410 C C . TYR A 1 85 ? -32.931 92.996 155.682 1.00 52.09 1131 TYR A C 1
ATOM 1411 O O . TYR A 1 85 ? -33.137 92.729 154.501 1.00 52.24 1131 TYR A O 1
ATOM 1429 N N . ASN A 1 86 ? -33.152 92.143 156.678 1.00 53.10 1132 ASN A N 1
ATOM 1430 C CA . ASN A 1 86 ? -33.555 90.746 156.454 1.00 53.12 1132 ASN A CA 1
ATOM 1431 C C . ASN A 1 86 ? -35.072 90.623 156.436 1.00 55.83 1132 ASN A C 1
ATOM 1432 O O . ASN A 1 86 ? -35.776 91.382 157.106 1.00 57.04 1132 ASN A O 1
ATOM 1443 N N . ARG A 1 87 ? -35.564 89.674 155.641 1.00 59.27 1133 ARG A N 1
ATOM 1444 C CA . ARG A 1 87 ? -37.005 89.477 155.409 1.00 61.79 1133 ARG A CA 1
ATOM 1445 C C . ARG A 1 87 ? -37.563 88.822 156.692 1.00 63.03 1133 ARG A C 1
ATOM 1446 O O . ARG A 1 87 ? -36.839 88.097 157.393 1.00 63.54 1133 ARG A O 1
ATOM 1467 N N . LYS A 1 88 ? -38.827 89.104 157.013 1.00 63.71 1134 LYS A N 1
ATOM 1468 C CA . LYS A 1 88 ? -39.485 88.558 158.226 1.00 63.95 1134 LYS A CA 1
ATOM 1469 C C . LYS A 1 88 ? -39.380 87.038 158.304 1.00 62.68 1134 LYS A C 1
ATOM 1470 O O . LYS A 1 88 ? -39.174 86.470 159.379 1.00 63.50 1134 LYS A O 1
ATOM 1489 N N . THR A 1 89 ? -39.515 86.398 157.145 1.00 61.97 1135 THR A N 1
ATOM 1490 C CA . THR A 1 89 ? -39.406 84.948 157.031 1.00 60.78 1135 THR A CA 1
ATOM 1491 C C . THR A 1 89 ? -37.984 84.377 157.204 1.00 59.68 1135 THR A C 1
ATOM 1492 O O . THR A 1 89 ? -37.864 83.185 157.455 1.00 60.33 1135 THR A O 1
ATOM 1503 N N . SER A 1 90 ? -36.922 85.186 157.116 1.00 58.37 1136 SER A N 1
ATOM 1504 C CA . SER A 1 90 ? -35.538 84.653 157.153 1.00 58.39 1136 SER A CA 1
ATOM 1505 C C . SER A 1 90 ? -35.104 84.172 158.544 1.00 60.11 1136 SER A C 1
ATOM 1506 O O . SER A 1 90 ? -35.649 84.643 159.567 1.00 61.19 1136 SER A O 1
ATOM 1514 N N . ARG A 1 91 ? -34.127 83.247 158.583 1.00 59.20 1137 ARG A N 1
ATOM 1515 C CA . ARG A 1 91 ? -33.608 82.730 159.869 1.00 57.46 1137 ARG A CA 1
ATOM 1516 C C . ARG A 1 91 ? -32.967 83.854 160.688 1.00 56.84 1137 ARG A C 1
ATOM 1517 O O . ARG A 1 91 ? -33.173 83.891 161.889 1.00 57.21 1137 ARG A O 1
ATOM 1538 N N . VAL A 1 92 ? -32.267 84.795 160.049 1.00 55.54 1138 VAL A N 1
ATOM 1539 C CA . VAL A 1 92 ? -31.609 85.914 160.758 1.00 55.61 1138 VAL A CA 1
ATOM 1540 C C . VAL A 1 92 ? -32.585 86.863 161.463 1.00 56.96 1138 VAL A C 1
ATOM 1541 O O . VAL A 1 92 ? -32.318 87.335 162.577 1.00 54.94 1138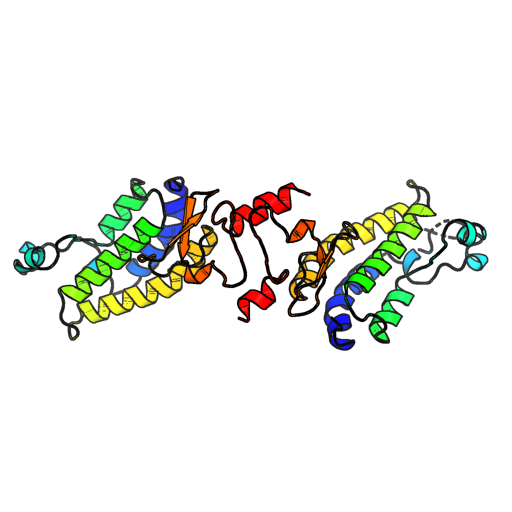 VAL A O 1
ATOM 1554 N N . TYR A 1 93 ? -33.705 87.148 160.808 1.00 58.97 1139 TYR A N 1
ATOM 1555 C CA . TYR A 1 93 ? -34.771 87.959 161.409 1.00 59.22 1139 TYR A CA 1
ATOM 1556 C C . TYR A 1 93 ? -35.293 87.250 162.675 1.00 60.22 1139 TYR A C 1
ATOM 1557 O O . TYR A 1 93 ? -35.366 87.852 163.747 1.00 59.00 1139 TYR A O 1
ATOM 1575 N N . LYS A 1 94 ? -35.632 85.967 162.540 1.00 61.14 1140 LYS A N 1
ATOM 1576 C CA . LYS A 1 94 ? -36.077 85.159 163.676 1.00 61.19 1140 LYS A CA 1
ATOM 1577 C C . LYS A 1 94 ? -34.997 85.083 164.764 1.00 58.94 1140 LYS A C 1
ATOM 1578 O O . LYS A 1 94 ? -35.307 85.213 165.934 1.00 59.55 1140 LYS A O 1
ATOM 1597 N N . TYR A 1 95 ? -33.738 84.888 164.376 1.00 56.63 1141 TYR A N 1
ATOM 1598 C CA . TYR A 1 95 ? -32.600 84.937 165.313 1.00 55.73 1141 TYR A CA 1
ATOM 1599 C C . TYR A 1 95 ? -32.553 86.300 166.043 1.00 55.49 1141 TYR A C 1
ATOM 1600 O O . TYR A 1 95 ? -32.429 86.345 167.265 1.00 55.60 1141 TYR A O 1
ATOM 1618 N N . CYS A 1 96 ? -32.684 87.396 165.300 1.00 55.13 1142 CYS A N 1
ATOM 1619 C CA . CYS A 1 96 ? -32.714 88.738 165.896 1.00 55.02 1142 CYS A CA 1
ATOM 1620 C C . CYS A 1 96 ? -33.827 88.883 166.921 1.00 55.69 1142 CYS A C 1
ATOM 1621 O O . CYS A 1 96 ? -33.596 89.373 168.018 1.00 55.03 1142 CYS A O 1
ATOM 1629 N N . SER A 1 97 ? -35.033 88.464 166.554 1.00 56.34 1143 SER A N 1
ATOM 1630 C CA . SER A 1 97 ? -36.169 88.469 167.477 1.00 56.70 1143 SER A CA 1
ATOM 1631 C C . SER A 1 97 ? -35.852 87.707 168.757 1.00 57.40 1143 SER A C 1
ATOM 1632 O O . SER A 1 97 ? -36.246 88.126 169.839 1.00 57.31 1143 SER A O 1
ATOM 1640 N N . LYS A 1 98 ? -35.137 86.594 168.623 1.00 58.41 1144 LYS A N 1
ATOM 1641 C CA . LYS A 1 98 ? -34.756 85.791 169.773 1.00 59.01 1144 LYS A CA 1
ATOM 1642 C C . LYS A 1 98 ? -33.824 86.566 170.680 1.00 57.64 1144 LYS A C 1
ATOM 1643 O O . LYS A 1 98 ? -34.006 86.546 171.890 1.00 58.79 1144 LYS A O 1
ATOM 1662 N N . LEU A 1 99 ? -32.850 87.259 170.108 1.00 55.06 1145 LEU A N 1
ATOM 1663 C CA . LEU A 1 99 ? -31.922 88.020 170.919 1.00 55.35 1145 LEU A CA 1
ATOM 1664 C C . LEU A 1 99 ? -32.609 89.184 171.615 1.00 55.98 1145 LEU A C 1
ATOM 1665 O O . LEU A 1 99 ? -32.272 89.498 172.748 1.00 57.34 1145 LEU A O 1
ATOM 1681 N N . SER A 1 100 ? -33.562 89.832 170.949 1.00 55.91 1146 SER A N 1
ATOM 1682 C CA . SER A 1 100 ? -34.294 90.949 171.553 1.00 54.57 1146 SER A CA 1
ATOM 1683 C C . SER A 1 100 ? -35.166 90.490 172.720 1.00 54.90 1146 SER A C 1
ATOM 1684 O O . SER A 1 100 ? -35.288 91.214 173.704 1.00 53.47 1146 SER A O 1
ATOM 1692 N N . GLU A 1 101 ? -35.775 89.305 172.611 1.00 55.37 1147 GLU A N 1
ATOM 1693 C CA . GLU A 1 101 ? -36.572 88.747 173.724 1.00 56.51 1147 GLU A CA 1
ATOM 1694 C C . GLU A 1 101 ? -35.689 88.519 174.940 1.00 54.28 1147 GLU A C 1
ATOM 1695 O O . GLU A 1 101 ? -36.050 88.905 176.034 1.00 52.85 1147 GLU A O 1
ATOM 1707 N N . VAL A 1 102 ? -34.522 87.917 174.711 1.00 53.34 1148 VAL A N 1
ATOM 1708 C CA . VAL A 1 102 ? -33.511 87.662 175.739 1.00 53.05 1148 VAL A CA 1
ATOM 1709 C C . VAL A 1 102 ? -33.028 88.966 176.344 1.00 54.29 1148 VAL A C 1
ATOM 1710 O O . VAL A 1 102 ? -32.962 89.091 177.540 1.00 55.16 1148 VAL A O 1
ATOM 1723 N N . PHE A 1 103 ? -32.679 89.937 175.520 1.00 56.17 1149 PHE A N 1
ATOM 1724 C CA . PHE A 1 103 ? -32.217 91.223 176.043 1.00 56.59 1149 PHE A CA 1
ATOM 1725 C C . PHE A 1 103 ? -33.242 91.897 176.951 1.00 58.71 1149 PHE A C 1
ATOM 1726 O O . PHE A 1 103 ? -32.879 92.386 177.999 1.00 58.37 1149 PHE A O 1
ATOM 1743 N N . GLU A 1 104 ? -34.511 91.881 176.559 1.00 62.68 1150 GLU A N 1
ATOM 1744 C CA . GLU A 1 104 ? -35.587 92.532 177.316 1.00 66.25 1150 GLU A CA 1
ATOM 1745 C C . GLU A 1 104 ? -35.836 91.918 178.681 1.00 67.15 1150 GLU A C 1
ATOM 1746 O O . GLU A 1 104 ? -36.169 92.645 179.617 1.00 68.49 1150 GLU A O 1
ATOM 1758 N N . GLN A 1 105 ? -35.684 90.602 178.806 1.00 67.02 1151 GLN A N 1
ATOM 1759 C CA . GLN A 1 105 ? -35.782 89.964 180.115 1.00 67.60 1151 GLN A CA 1
ATOM 1760 C C . GLN A 1 105 ? -34.582 90.282 181.017 1.00 67.04 1151 GLN A C 1
ATOM 1761 O O . GLN A 1 105 ? -34.757 90.406 182.240 1.00 68.67 1151 GLN A O 1
ATOM 1775 N N . GLU A 1 106 ? -33.383 90.405 180.430 1.00 63.85 1152 GLU A N 1
ATOM 1776 C CA . GLU A 1 106 ? -32.162 90.700 181.200 1.00 63.13 1152 GLU A CA 1
ATOM 1777 C C . GLU A 1 106 ? -32.063 92.168 181.636 1.00 63.19 1152 GLU A C 1
ATOM 1778 O O . GLU A 1 106 ? -31.685 92.453 182.764 1.00 64.71 1152 GLU A O 1
ATOM 1790 N N . ILE A 1 107 ? -32.391 93.086 180.738 1.00 61.80 1153 ILE A N 1
ATOM 1791 C CA . ILE A 1 107 ? -32.027 94.492 180.893 1.00 60.87 1153 ILE A CA 1
ATOM 1792 C C . ILE A 1 107 ? -32.781 95.229 181.995 1.00 61.22 1153 ILE A C 1
ATOM 1793 O O . ILE A 1 107 ? -32.191 96.124 182.611 1.00 60.15 1153 ILE A O 1
ATOM 1809 N N . ASP A 1 108 ? -34.047 94.880 182.259 1.00 62.79 1154 ASP A N 1
ATOM 1810 C CA . ASP A 1 108 ? -34.861 95.650 183.243 1.00 64.22 1154 ASP A CA 1
ATOM 1811 C C . ASP A 1 108 ? -34.229 95.627 184.626 1.00 60.68 1154 ASP A C 1
ATOM 1812 O O . ASP A 1 108 ? -33.897 96.688 185.130 1.00 59.63 1154 ASP A O 1
ATOM 1821 N N . PRO A 1 109 ? -33.997 94.436 185.208 1.00 58.41 1155 PRO A N 1
ATOM 1822 C CA . PRO A 1 109 ? -33.327 94.371 186.507 1.00 57.72 1155 PRO A CA 1
ATOM 1823 C C . PRO A 1 109 ? -31.966 95.039 186.551 1.00 56.56 1155 PRO A C 1
ATOM 1824 O O . PRO A 1 109 ? -31.653 95.695 187.529 1.00 57.48 1155 PRO A O 1
ATOM 1835 N N . VAL A 1 110 ? -31.172 94.891 185.503 1.00 54.89 1156 VAL A N 1
ATOM 1836 C CA . VAL A 1 110 ? -29.816 95.445 185.501 1.00 54.04 1156 VAL A CA 1
ATOM 1837 C C . VAL A 1 110 ? -29.856 96.966 185.525 1.00 54.86 1156 VAL A C 1
ATOM 1838 O O . VAL A 1 110 ? -29.113 97.584 186.283 1.00 56.47 1156 VAL A O 1
ATOM 1851 N N . MET A 1 111 ? -30.725 97.560 184.708 1.00 54.57 1157 MET A N 1
ATOM 1852 C CA . MET A 1 111 ? -30.881 99.020 184.670 1.00 54.75 1157 MET A CA 1
ATOM 1853 C C . MET A 1 111 ? -31.477 99.551 185.957 1.00 55.25 1157 MET A C 1
ATOM 1854 O O . MET A 1 111 ? -31.120 100.628 186.401 1.00 55.57 1157 MET A O 1
ATOM 1868 N N . GLN A 1 112 ? -32.390 98.795 186.553 1.00 57.19 1158 GLN A N 1
ATOM 1869 C CA . GLN A 1 112 ? -32.924 99.118 187.878 1.00 56.90 1158 GLN A CA 1
ATOM 1870 C C . GLN A 1 112 ? -31.846 99.158 188.935 1.00 54.86 1158 GLN A C 1
ATOM 1871 O O . GLN A 1 112 ? -31.723 100.163 189.611 1.00 52.13 1158 GLN A O 1
ATOM 1885 N N . SER A 1 113 ? -31.014 98.133 189.027 1.00 55.11 1159 SER A N 1
ATOM 1886 C CA . SER A 1 113 ? -29.888 98.191 189.965 1.00 56.22 1159 SER A CA 1
ATOM 1887 C C . SER A 1 113 ? -28.930 99.372 189.681 1.00 55.32 1159 SER A C 1
ATOM 1888 O O . SER A 1 113 ? -28.224 99.801 190.581 1.00 57.78 1159 SER A O 1
ATOM 1896 N N . LEU A 1 114 ? -28.903 99.901 188.462 1.00 54.16 1160 LEU A N 1
ATOM 1897 C CA . LEU A 1 114 ? -28.175 101.148 188.165 1.00 54.07 1160 LEU A CA 1
ATOM 1898 C C . LEU A 1 114 ? -28.957 102.428 188.454 1.00 53.85 1160 LEU A C 1
ATOM 1899 O O . LEU A 1 114 ? -28.479 103.513 188.105 1.00 54.19 1160 LEU A O 1
ATOM 1915 N N . GLY A 1 115 ? -30.136 102.304 189.073 1.00 53.44 1161 GLY A N 1
ATOM 1916 C CA . GLY A 1 115 ? -30.940 103.426 189.545 1.00 53.62 1161 GLY A CA 1
ATOM 1917 C C . GLY A 1 115 ? -31.904 104.005 188.529 1.00 54.36 1161 GLY A C 1
ATOM 1918 O O . GLY A 1 115 ? -32.332 105.139 188.689 1.00 55.29 1161 GLY A O 1
ATOM 1922 N N . TYR A 1 116 ? -32.261 103.230 187.505 1.00 53.66 1162 TYR A N 1
ATOM 1923 C CA . TYR A 1 116 ? -33.140 103.689 186.435 1.00 53.63 1162 TYR A CA 1
ATOM 1924 C C . TYR A 1 116 ? -34.520 103.064 186.517 1.00 54.23 1162 TYR A C 1
ATOM 1925 O O . TYR A 1 116 ? -34.701 102.021 187.114 1.00 53.50 1162 TYR A O 1
ATOM 1943 N N . CYS A 1 117 ? -35.481 103.716 185.880 1.00 56.31 1163 CYS A N 1
ATOM 1944 C CA . CYS A 1 117 ? -36.888 103.308 185.890 1.00 58.07 1163 CYS A CA 1
ATOM 1945 C C . CYS A 1 117 ? -37.073 101.916 185.338 1.00 58.89 1163 CYS A C 1
ATOM 1946 O O . CYS A 1 117 ? -37.683 101.050 185.952 1.00 58.84 1163 CYS A O 1
ATOM 1953 N N . CYS A 1 118 ? -36.502 101.708 184.165 1.00 61.19 1164 CYS A N 1
ATOM 1954 C CA . CYS A 1 118 ? -36.552 100.436 183.489 1.00 62.61 1164 CYS A CA 1
ATOM 1955 C C . CYS A 1 118 ? -35.387 100.336 182.493 1.00 64.59 1164 CYS A C 1
ATOM 1956 O O . CYS A 1 118 ? -34.486 101.187 182.496 1.00 64.54 1164 CYS A O 1
ATOM 1963 N N . GLY A 1 119 ? -35.390 99.287 181.669 1.00 66.34 1165 GLY A N 1
ATOM 1964 C CA . GLY A 1 119 ? -34.397 99.155 180.602 1.00 67.16 1165 GLY A CA 1
ATOM 1965 C C . GLY A 1 119 ? -34.925 99.207 179.178 1.00 67.88 1165 GLY A C 1
ATOM 1966 O O . GLY A 1 119 ? -34.161 99.183 178.244 1.00 66.81 1165 GLY A O 1
ATOM 1970 N N . ARG A 1 120 ? -36.238 99.263 179.033 1.00 70.58 1166 ARG A N 1
ATOM 1971 C CA . ARG A 1 120 ? -36.912 99.286 177.758 1.00 72.81 1166 ARG A CA 1
ATOM 1972 C C . ARG A 1 120 ? -36.524 100.537 176.978 1.00 75.79 1166 ARG A C 1
ATOM 1973 O O . ARG A 1 120 ? -36.099 101.538 177.532 1.00 75.15 1166 ARG A O 1
ATOM 1994 N N . LYS A 1 121 ? -36.558 100.419 175.653 1.00 81.29 1167 LYS A N 1
ATOM 1995 C CA . LYS A 1 121 ? -36.538 101.590 174.772 1.00 85.03 1167 LYS A CA 1
ATOM 1996 C C . LYS A 1 121 ? -37.999 102.036 174.528 1.00 88.74 1167 LYS A C 1
ATOM 1997 O O . LYS A 1 121 ? -38.816 101.253 174.006 1.00 86.62 1167 LYS A O 1
ATOM 2016 N N . LEU A 1 122 ? -38.324 103.285 174.922 1.00 91.25 1168 LEU A N 1
ATOM 2017 C CA . LEU A 1 122 ? -39.696 103.892 174.764 1.00 91.99 1168 LEU A CA 1
ATOM 2018 C C . LEU A 1 122 ? -39.582 105.185 173.897 1.00 91.22 1168 LEU A C 1
ATOM 2019 O O . LEU A 1 122 ? -39.174 105.072 172.762 1.00 94.50 1168 LEU A O 1
ATOM 2035 N N . GLY A 1 123 ? -39.905 106.385 174.385 1.00 92.93 1169 GLY A N 1
ATOM 2036 C CA . GLY A 1 123 ? -39.741 107.599 173.587 1.00 90.95 1169 GLY A CA 1
ATOM 2037 C C . GLY A 1 123 ? -38.289 108.085 173.621 1.00 90.05 1169 GLY A C 1
ATOM 2038 O O . GLY A 1 123 ? -37.404 107.456 174.220 1.00 90.67 1169 GLY A O 1
ATOM 2042 N N . GLU A 1 124 ? -38.062 109.243 172.996 1.00 87.93 1242 GLU A N 1
ATOM 2043 C CA . GLU A 1 124 ? -37.019 110.197 173.445 1.00 84.88 1242 GLU A CA 1
ATOM 2044 C C . GLU A 1 124 ? -37.572 111.205 174.484 1.00 77.84 1242 GLU A C 1
ATOM 2045 O O . GLU A 1 124 ? -36.911 112.192 174.767 1.00 79.59 1242 GLU A O 1
ATOM 2057 N N . LEU A 1 125 ? -38.778 110.969 175.016 1.00 68.75 1243 LEU A N 1
ATOM 2058 C CA . LEU A 1 125 ? -39.387 111.752 176.083 1.00 62.64 1243 LEU A CA 1
ATOM 2059 C C . LEU A 1 125 ? -38.808 111.341 177.448 1.00 61.21 1243 LEU A C 1
ATOM 2060 O O . LEU A 1 125 ? -39.360 110.482 178.130 1.00 61.43 1243 LEU A O 1
ATOM 2076 N N . PHE A 1 126 ? -37.671 111.942 177.802 1.00 60.47 1244 PHE A N 1
ATOM 2077 C CA . PHE A 1 126 ? -36.938 111.635 179.043 1.00 60.92 1244 PHE A CA 1
ATOM 2078 C C . PHE A 1 126 ? -37.060 112.825 180.053 1.00 59.42 1244 PHE A C 1
ATOM 2079 O O . PHE A 1 126 ? -37.439 113.937 179.666 1.00 58.88 1244 PHE A O 1
ATOM 2096 N N . VAL A 1 127 ? -36.776 112.563 181.342 1.00 58.69 1245 VAL A N 1
ATOM 2097 C CA . VAL A 1 127 ? -36.563 113.592 182.405 1.00 57.18 1245 VAL A CA 1
ATOM 2098 C C . VAL A 1 127 ? -35.287 113.301 183.151 1.00 57.56 1245 VAL A C 1
ATOM 2099 O O . VAL A 1 127 ? -35.081 112.183 183.609 1.00 57.60 1245 VAL A O 1
ATOM 2112 N N . GLU A 1 128 ? -34.464 114.324 183.317 1.00 58.55 1246 GLU A N 1
ATOM 2113 C CA . GLU A 1 128 ? -33.240 114.200 184.069 1.00 59.72 1246 GLU A CA 1
ATOM 2114 C C . GLU A 1 128 ? -33.520 114.441 185.543 1.00 58.95 1246 GLU A C 1
ATOM 2115 O O . GLU A 1 128 ? -34.219 115.387 185.915 1.00 58.11 1246 GLU A O 1
ATOM 2127 N N . CYS A 1 129 ? -32.984 113.571 186.392 1.00 59.79 1247 CYS A N 1
ATOM 2128 C CA . CYS A 1 129 ? -33.018 113.810 187.830 1.00 59.58 1247 CYS A CA 1
ATOM 2129 C C . CYS A 1 129 ? -32.093 114.981 188.128 1.00 57.53 1247 CYS A C 1
ATOM 2130 O O . CYS A 1 129 ? -30.951 115.036 187.649 1.00 55.21 1247 CYS A O 1
ATOM 2137 N N . THR A 1 130 ? -32.619 115.923 188.899 1.00 57.51 1248 THR A N 1
ATOM 2138 C CA . THR A 1 130 ? -31.914 117.146 189.197 1.00 57.85 1248 THR A CA 1
ATOM 2139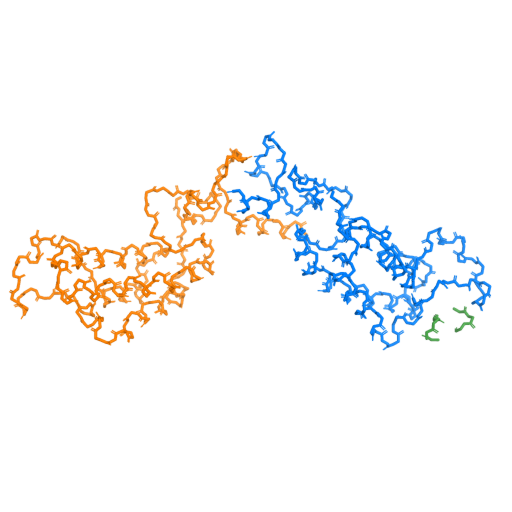 C C . THR A 1 130 ? -30.786 116.937 190.198 1.00 58.14 1248 THR A C 1
ATOM 2140 O O . THR A 1 130 ? -29.940 117.806 190.307 1.00 58.38 1248 THR A O 1
ATOM 2151 N N . GLU A 1 131 ? -30.762 115.811 190.903 1.00 60.20 1249 GLU A N 1
ATOM 2152 C CA . GLU A 1 131 ? -29.679 115.527 191.840 1.00 62.83 1249 GLU A CA 1
ATOM 2153 C C . GLU A 1 131 ? -28.527 114.761 191.217 1.00 64.91 1249 GLU A C 1
ATOM 2154 O O . GLU A 1 131 ? -27.453 115.297 190.969 1.00 65.83 1249 GLU A O 1
ATOM 2166 N N . CYS A 1 132 ? -28.746 113.491 190.948 1.00 67.34 1250 CYS A N 1
ATOM 2167 C CA . CYS A 1 132 ? -27.772 112.675 190.233 1.00 68.86 1250 CYS A CA 1
ATOM 2168 C C . CYS A 1 132 ? -28.377 112.883 188.874 1.00 69.61 1250 CYS A C 1
ATOM 2169 O O . CYS A 1 132 ? -29.583 113.076 188.831 1.00 75.27 1250 CYS A O 1
ATOM 2176 N N . GLY A 1 133 ? -27.620 112.888 187.784 1.00 66.61 1251 GLY A N 1
ATOM 2177 C CA . GLY A 1 133 ? -28.170 113.318 186.467 1.00 64.28 1251 GLY A CA 1
ATOM 2178 C C . GLY A 1 133 ? -28.724 112.209 185.579 1.00 62.66 1251 GLY A C 1
ATOM 2179 O O . GLY A 1 133 ? -28.705 112.327 184.368 1.00 62.10 1251 GLY A O 1
ATOM 2183 N N . ARG A 1 134 ? -29.228 111.138 186.188 1.00 61.06 1252 ARG A N 1
ATOM 2184 C CA . ARG A 1 134 ? -29.791 110.011 185.464 1.00 59.72 1252 ARG A CA 1
ATOM 2185 C C . ARG A 1 134 ? -31.033 110.460 184.729 1.00 60.13 1252 ARG A C 1
ATOM 2186 O O . ARG A 1 134 ? -31.783 111.298 185.220 1.00 59.36 1252 ARG A O 1
ATOM 2207 N N . LYS A 1 135 ? -31.235 109.868 183.557 1.00 61.46 1253 LYS A N 1
ATOM 2208 C CA . LYS A 1 135 ? -32.364 110.170 182.708 1.00 61.63 1253 LYS A CA 1
ATOM 2209 C C . LYS A 1 135 ? -33.357 109.034 182.761 1.00 58.10 1253 LYS A C 1
ATOM 2210 O O . LYS A 1 135 ? -32.993 107.888 182.600 1.00 58.14 1253 LYS A O 1
ATOM 2229 N N . MET A 1 136 ? -34.622 109.367 182.981 1.00 55.60 1254 MET A N 1
ATOM 2230 C CA . MET A 1 136 ? -35.699 108.376 183.112 1.00 54.87 1254 MET A CA 1
ATOM 2231 C C . MET A 1 136 ? -36.767 108.642 182.074 1.00 53.88 1254 MET A C 1
ATOM 2232 O O . MET A 1 136 ? -36.881 109.753 181.576 1.00 54.77 1254 MET A O 1
ATOM 2246 N N . HIS A 1 137 ? -37.585 107.650 181.766 1.00 53.88 1255 HIS A N 1
ATOM 2247 C CA . HIS A 1 137 ? -38.719 107.898 180.878 1.00 54.63 1255 HIS A CA 1
ATOM 2248 C C . HIS A 1 137 ? -39.761 108.745 181.619 1.00 51.28 1255 HIS A C 1
ATOM 2249 O O . HIS A 1 137 ? -40.171 108.416 182.738 1.00 51.25 1255 HIS A O 1
ATOM 2263 N N . GLN A 1 138 ? -40.199 109.819 180.992 1.00 48.44 1256 GLN A N 1
ATOM 2264 C CA . GLN A 1 138 ? -41.354 110.577 181.481 1.00 47.90 1256 GLN A CA 1
ATOM 2265 C C . GLN A 1 138 ? -42.539 109.677 181.781 1.00 47.06 1256 GLN A C 1
ATOM 2266 O O . GLN A 1 138 ? -43.180 109.821 182.805 1.00 46.83 1256 GLN A O 1
ATOM 2280 N N . ILE A 1 139 ? -42.811 108.737 180.887 1.00 46.98 1257 ILE A N 1
ATOM 2281 C CA . ILE A 1 139 ? -43.944 107.846 181.044 1.00 46.64 1257 ILE A CA 1
ATOM 2282 C C . ILE A 1 139 ? -43.785 106.918 182.259 1.00 46.58 1257 ILE A C 1
ATOM 2283 O O . ILE A 1 139 ? -44.777 106.520 182.876 1.00 45.99 1257 ILE A O 1
ATOM 2299 N N . CYS A 1 140 ? -42.546 106.600 182.622 1.00 46.57 1258 CYS A N 1
ATOM 2300 C CA . CYS A 1 140 ? -42.278 105.741 183.769 1.00 46.64 1258 CYS A CA 1
ATOM 2301 C C . CYS A 1 140 ? -42.450 106.505 185.122 1.00 48.29 1258 CYS A C 1
ATOM 2302 O O . CYS A 1 140 ? -43.041 105.977 186.079 1.00 50.43 1258 CYS A O 1
ATOM 2309 N N . VAL A 1 141 ? -41.967 107.751 185.196 1.00 47.60 1259 VAL A N 1
ATOM 2310 C CA . VAL A 1 141 ? -41.822 108.435 186.471 1.00 46.22 1259 VAL A CA 1
ATOM 2311 C C . VAL A 1 141 ? -42.739 109.621 186.738 1.00 46.81 1259 VAL A C 1
ATOM 2312 O O . VAL A 1 141 ? -42.913 109.929 187.894 1.00 48.66 1259 VAL A O 1
ATOM 2325 N N . LEU A 1 142 ? -43.312 110.286 185.741 1.00 46.37 1260 LEU A N 1
ATOM 2326 C CA . LEU A 1 142 ? -44.136 111.478 186.010 1.00 47.26 1260 LEU A CA 1
ATOM 2327 C C . LEU A 1 142 ? -45.616 111.167 186.174 1.00 48.05 1260 LEU A C 1
ATOM 2328 O O . LEU A 1 142 ? -46.105 110.267 185.569 1.00 48.87 1260 LEU A O 1
ATOM 2344 N N . HIS A 1 143 ? -46.318 111.936 187.008 1.00 49.44 1261 HIS A N 1
ATOM 2345 C CA . HIS A 1 143 ? -47.729 111.691 187.315 1.00 49.49 1261 HIS A CA 1
ATOM 2346 C C . HIS A 1 143 ? -48.455 113.001 187.507 1.00 48.90 1261 HIS A C 1
ATOM 2347 O O . HIS A 1 143 ? -47.921 113.911 188.118 1.00 46.26 1261 HIS A O 1
ATOM 2361 N N . HIS A 1 144 ? -49.677 113.066 186.982 1.00 51.14 1262 HIS A N 1
ATOM 2362 C CA . HIS A 1 144 ? -50.635 114.136 187.229 1.00 52.80 1262 HIS A CA 1
ATOM 2363 C C . HIS A 1 144 ? -50.606 114.601 188.699 1.00 52.30 1262 HIS A C 1
ATOM 2364 O O . HIS A 1 144 ? -50.603 115.792 189.001 1.00 52.01 1262 HIS A O 1
ATOM 2378 N N . GLU A 1 145 ? -50.545 113.646 189.615 1.00 52.17 1263 GLU A N 1
ATOM 2379 C CA . GLU A 1 145 ? -50.726 113.937 191.028 1.00 51.70 1263 GLU A CA 1
ATOM 2380 C C . GLU A 1 145 ? -49.499 114.466 191.756 1.00 51.04 1263 GLU A C 1
ATOM 2381 O O . GLU A 1 145 ? -49.624 114.873 192.919 1.00 51.96 1263 GLU A O 1
ATOM 2393 N N . ILE A 1 146 ? -48.352 114.521 191.084 1.00 49.26 1264 ILE A N 1
ATOM 2394 C CA . ILE A 1 146 ? -47.113 114.983 191.689 1.00 49.72 1264 ILE A CA 1
ATOM 2395 C C . ILE A 1 146 ? -46.535 116.185 190.966 1.00 50.29 1264 ILE A C 1
ATOM 2396 O O . ILE A 1 146 ? -46.235 116.083 189.789 1.00 49.43 1264 ILE A O 1
ATOM 2412 N N . ILE A 1 147 ? -46.374 117.308 191.671 1.00 51.68 1265 ILE A N 1
ATOM 2413 C CA . ILE A 1 147 ? -45.681 118.486 191.143 1.00 51.32 1265 ILE A CA 1
ATOM 2414 C C . ILE A 1 147 ? -44.300 118.615 191.792 1.00 51.52 1265 ILE A C 1
ATOM 2415 O O . ILE A 1 147 ? -44.180 118.547 193.015 1.00 49.35 1265 ILE A O 1
ATOM 2431 N N . TRP A 1 148 ? -43.278 118.837 190.962 1.00 53.74 1266 TRP A N 1
ATOM 2432 C CA . TRP A 1 148 ? -41.916 119.107 191.414 1.00 55.44 1266 TRP A CA 1
ATOM 2433 C C . TRP A 1 148 ? -41.580 120.558 191.079 1.00 55.43 1266 TRP A C 1
ATOM 2434 O O . TRP A 1 148 ? -40.979 120.824 190.034 1.00 56.48 1266 TRP A O 1
ATOM 2455 N N . PRO A 1 149 ? -41.925 121.520 191.963 1.00 54.54 1267 PRO A N 1
ATOM 2456 C CA . PRO A 1 149 ? -41.599 122.905 191.620 1.00 53.07 1267 PRO A CA 1
ATOM 2457 C C . PRO A 1 149 ? -40.116 123.162 191.360 1.00 52.10 1267 PRO A C 1
ATOM 2458 O O . PRO A 1 149 ? -39.811 124.039 190.542 1.00 56.02 1267 PRO A O 1
ATOM 2469 N N . ALA A 1 150 ? -39.220 122.407 192.004 1.00 49.13 1268 ALA A N 1
ATOM 2470 C CA . ALA A 1 150 ? -37.791 122.555 191.796 1.00 48.11 1268 ALA A CA 1
ATOM 2471 C C . ALA A 1 150 ? -37.126 121.439 190.966 1.00 49.30 1268 ALA A C 1
ATOM 2472 O O . ALA A 1 150 ? -35.908 121.266 191.019 1.00 50.39 1268 ALA A O 1
ATOM 2479 N N . GLY A 1 151 ? -37.903 120.717 190.170 1.00 48.97 1269 GLY A N 1
ATOM 2480 C CA . GLY A 1 151 ? -37.368 119.736 189.243 1.00 48.58 1269 GLY A CA 1
ATOM 2481 C C . GLY A 1 151 ? -37.495 118.333 189.772 1.00 50.07 1269 GLY A C 1
ATOM 2482 O O . GLY A 1 151 ? -37.498 118.101 190.977 1.00 50.26 1269 GLY A O 1
ATOM 2486 N N . PHE A 1 152 ? -37.571 117.378 188.854 1.00 50.94 1270 PHE A N 1
ATOM 2487 C CA . PHE A 1 152 ? -37.744 115.977 189.201 1.00 51.59 1270 PHE A CA 1
ATOM 2488 C C . PHE A 1 152 ? -36.586 115.453 190.047 1.00 51.36 1270 PHE A C 1
ATOM 2489 O O . PHE A 1 152 ? -35.430 115.876 189.885 1.00 49.81 1270 PHE A O 1
ATOM 2506 N N . VAL A 1 153 ? -36.928 114.560 190.977 1.00 51.95 1271 VAL A N 1
ATOM 2507 C CA . VAL A 1 153 ? -35.942 113.839 191.781 1.00 53.67 1271 VAL A CA 1
ATOM 2508 C C . VAL A 1 153 ? -36.350 112.368 191.820 1.00 56.06 1271 VAL A C 1
ATOM 2509 O O . VAL A 1 153 ? -37.482 112.019 192.199 1.00 58.33 1271 VAL A O 1
ATOM 2522 N N . CYS A 1 154 ? -35.407 111.514 191.430 1.00 56.91 1272 CYS A N 1
ATOM 2523 C CA . CYS A 1 154 ? -35.646 110.074 191.350 1.00 56.94 1272 CYS A CA 1
ATOM 2524 C C . CYS A 1 154 ? -35.743 109.486 192.767 1.00 57.66 1272 CYS A C 1
ATOM 2525 O O . CYS A 1 154 ? -35.293 110.106 193.727 1.00 58.13 1272 CYS A O 1
ATOM 2532 N N . ASP A 1 155 ? -36.302 108.296 192.899 1.00 58.00 1273 ASP A N 1
ATOM 2533 C CA . ASP A 1 155 ? -36.521 107.703 194.230 1.00 58.37 1273 ASP A CA 1
ATOM 2534 C C . ASP A 1 155 ? -35.223 107.466 195.026 1.00 59.79 1273 ASP A C 1
ATOM 2535 O O . ASP A 1 155 ? -35.196 107.680 196.247 1.00 59.59 1273 ASP A O 1
ATOM 2544 N N . GLY A 1 156 ? -34.154 107.060 194.334 1.00 61.03 1274 GLY A N 1
ATOM 2545 C CA . GLY A 1 156 ? -32.850 106.866 194.966 1.00 61.82 1274 GLY A CA 1
ATOM 2546 C C . GLY A 1 156 ? -32.324 108.118 195.642 1.00 63.26 1274 GLY A C 1
ATOM 2547 O O . GLY A 1 156 ? -31.881 108.086 196.799 1.00 63.99 1274 GLY A O 1
ATOM 2551 N N . CYS A 1 157 ? -32.388 109.237 194.928 1.00 64.21 1275 CYS A N 1
ATOM 2552 C CA . CYS A 1 157 ? -31.984 110.506 195.521 1.00 65.92 1275 CYS A CA 1
ATOM 2553 C C . CYS A 1 157 ? -32.898 110.972 196.661 1.00 65.27 1275 CYS A C 1
ATOM 2554 O O . CYS A 1 157 ? -32.422 111.591 197.604 1.00 62.55 1275 CYS A O 1
ATOM 2561 N N . LEU A 1 158 ? -34.185 110.645 196.577 1.00 65.96 1276 LEU A N 1
ATOM 2562 C CA . LEU A 1 158 ? -35.137 110.955 197.641 1.00 67.30 1276 LEU A CA 1
ATOM 2563 C C . LEU A 1 158 ? -34.832 110.179 198.932 1.00 71.80 1276 LEU A C 1
ATOM 2564 O O . LEU A 1 158 ? -34.885 110.785 200.012 1.00 75.76 1276 LEU A O 1
ATOM 2580 N N . LYS A 1 159 ? -34.531 108.875 198.834 1.00 76.04 1277 LYS A N 1
ATOM 2581 C CA . LYS A 1 159 ? -34.146 108.078 200.020 1.00 79.27 1277 LYS A CA 1
ATOM 2582 C C . LYS A 1 159 ? -32.864 108.578 200.691 1.00 81.52 1277 LYS A C 1
ATOM 2583 O O . LYS A 1 159 ? -32.750 108.540 201.931 1.00 85.49 1277 LYS A O 1
ATOM 2602 N N . LYS A 1 160 ? -31.916 109.036 199.876 1.00 80.53 1278 LYS A N 1
ATOM 2603 C CA . LYS A 1 160 ? -30.664 109.601 200.382 1.00 80.00 1278 LYS A CA 1
ATOM 2604 C C . LYS A 1 160 ? -30.883 110.828 201.320 1.00 79.08 1278 LYS A C 1
ATOM 2605 O O . LYS A 1 160 ? -30.249 110.916 202.372 1.00 79.61 1278 LYS A O 1
ATOM 2624 N N . SER A 1 161 ? -31.798 111.734 200.965 1.00 77.60 1279 SER A N 1
ATOM 2625 C CA . SER A 1 161 ? -32.163 112.882 201.814 1.00 75.72 1279 SER A CA 1
ATOM 2626 C C . SER A 1 161 ? -33.439 112.597 202.597 1.00 73.70 1279 SER A C 1
ATOM 2627 O O . SER A 1 161 ? -33.402 112.502 203.816 1.00 72.54 1279 SER A O 1
ATOM 2635 N N . ALA B 2 1 ? -63.661 108.064 202.443 1.00 80.68 1045 ALA B N 1
ATOM 2636 C CA . ALA B 2 1 ? -62.911 107.747 203.689 1.00 79.73 1045 ALA B CA 1
ATOM 2637 C C . ALA B 2 1 ? -62.676 106.205 203.873 1.00 79.87 1045 ALA B C 1
ATOM 2638 O O . ALA B 2 1 ? -63.610 105.459 204.140 1.00 80.77 1045 ALA B O 1
ATOM 2644 N N . GLY B 2 2 ? -61.436 105.741 203.664 1.00 78.33 1046 GLY B N 1
ATOM 2645 C CA . GLY B 2 2 ? -60.959 104.427 204.149 1.00 77.14 1046 GLY B CA 1
ATOM 2646 C C . GLY B 2 2 ? -60.882 103.289 203.130 1.00 77.30 1046 GLY B C 1
ATOM 2647 O O . GLY B 2 2 ? -61.553 103.336 202.097 1.00 78.94 1046 GLY B O 1
ATOM 2651 N N . LYS B 2 3 ? -60.044 102.279 203.415 1.00 75.10 1047 LYS B N 1
ATOM 2652 C CA . LYS B 2 3 ? -60.057 100.968 202.693 1.00 72.29 1047 LYS B CA 1
ATOM 2653 C C . LYS B 2 3 ? -60.629 99.831 203.544 1.00 70.18 1047 LYS B C 1
ATOM 2654 O O . LYS B 2 3 ? -60.231 99.705 204.679 1.00 71.94 1047 LYS B O 1
ATOM 2673 N N . ALA B 2 4 ? -61.535 99.016 202.999 1.00 66.53 1048 ALA B N 1
ATOM 2674 C CA . ALA B 2 4 ? -61.918 97.735 203.613 1.00 64.02 1048 ALA B CA 1
ATOM 2675 C C . ALA B 2 4 ? -61.303 96.556 202.801 1.00 64.00 1048 ALA B C 1
ATOM 2676 O O . ALA B 2 4 ? -61.585 96.374 201.607 1.00 65.50 1048 ALA B O 1
ATOM 2683 N N . PHE B 2 5 ? -60.423 95.797 203.453 1.00 63.03 1049 PHE B N 1
ATOM 2684 C CA . PHE B 2 5 ? -59.843 94.561 202.914 1.00 62.68 1049 PHE B CA 1
ATOM 2685 C C . PHE B 2 5 ? -60.829 93.421 203.158 1.00 63.04 1049 PHE B C 1
ATOM 2686 O O . PHE B 2 5 ? -61.670 93.519 204.048 1.00 64.46 1049 PHE B O 1
ATOM 2703 N N . LYS B 2 6 ? -60.684 92.317 202.437 1.00 64.12 1050 LYS B N 1
ATOM 2704 C CA . LYS B 2 6 ? -61.469 91.111 202.729 1.00 64.89 1050 LYS B CA 1
ATOM 2705 C C . LYS B 2 6 ? -61.014 90.571 204.113 1.00 6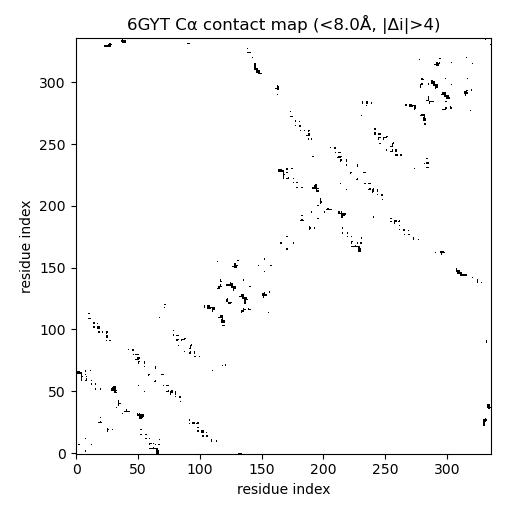4.91 1050 LYS B C 1
ATOM 2706 O O . LYS B 2 6 ? -59.812 90.578 204.405 1.00 64.77 1050 LYS B O 1
ATOM 2725 N N . PRO B 2 7 ? -61.954 90.130 204.991 1.00 64.41 1051 PRO B N 1
ATOM 2726 C CA . PRO B 2 7 ? -61.538 89.571 206.290 1.00 64.01 1051 PRO B CA 1
ATOM 2727 C C . PRO B 2 7 ? -60.493 88.449 206.216 1.00 65.01 1051 PRO B C 1
ATOM 2728 O O . PRO B 2 7 ? -59.610 88.389 207.076 1.00 65.31 1051 PRO B O 1
ATOM 2739 N N . GLU B 2 8 ? -60.599 87.592 205.191 1.00 65.71 1052 GLU B N 1
ATOM 2740 C CA . GLU B 2 8 ? -59.669 86.476 204.996 1.00 66.32 1052 GLU B CA 1
ATOM 2741 C C . GLU B 2 8 ? -58.256 86.935 204.591 1.00 65.89 1052 GLU B C 1
ATOM 2742 O O . GLU B 2 8 ? -57.255 86.358 205.008 1.00 62.90 1052 GLU B O 1
ATOM 2754 N N . GLU B 2 9 ? -58.189 87.993 203.795 1.00 68.28 1053 GLU B N 1
ATOM 2755 C CA . GLU B 2 9 ? -56.919 88.588 203.367 1.00 69.62 1053 GLU B CA 1
ATOM 2756 C C . GLU B 2 9 ? -56.128 89.106 204.583 1.00 68.79 1053 GLU B C 1
ATOM 2757 O O . GLU B 2 9 ? -54.926 88.890 204.692 1.00 67.30 1053 GLU B O 1
ATOM 2769 N N . LEU B 2 10 ? -56.831 89.761 205.501 1.00 68.49 1054 LEU B N 1
ATOM 2770 C CA . LEU B 2 10 ? -56.223 90.289 206.727 1.00 66.94 1054 LEU B CA 1
ATOM 2771 C C . LEU B 2 10 ? -55.774 89.200 207.697 1.00 64.48 1054 LEU B C 1
ATOM 2772 O O . LEU B 2 10 ? -54.669 89.274 208.256 1.00 59.71 1054 LEU B O 1
ATOM 2788 N N . ARG B 2 11 ? -56.607 88.189 207.915 1.00 64.32 1055 ARG B N 1
ATOM 2789 C CA . ARG B 2 11 ? -56.163 87.113 208.801 1.00 66.13 1055 ARG B CA 1
ATOM 2790 C C . ARG B 2 11 ? -54.991 86.332 208.239 1.00 65.41 1055 ARG B C 1
ATOM 2791 O O . ARG B 2 11 ? -54.085 86.025 208.993 1.00 66.73 1055 ARG B O 1
ATOM 2812 N N . GLN B 2 12 ? -54.955 86.069 206.928 1.00 65.11 1056 GLN B N 1
ATOM 2813 C CA . GLN B 2 12 ? -53.790 85.390 206.338 1.00 65.02 1056 GLN B CA 1
ATOM 2814 C C . GLN B 2 12 ? -52.515 86.202 206.530 1.00 61.33 1056 GLN B C 1
ATOM 2815 O O . GLN B 2 12 ? -51.486 85.649 206.908 1.00 61.01 1056 GLN B O 1
ATOM 2829 N N . ALA B 2 13 ? -52.596 87.505 206.294 1.00 57.80 1057 ALA B N 1
ATOM 2830 C CA . ALA B 2 13 ? -51.433 88.374 206.416 1.00 56.58 1057 ALA B CA 1
ATOM 2831 C C . ALA B 2 13 ? -50.990 88.533 207.870 1.00 57.86 1057 ALA B C 1
ATOM 2832 O O . ALA B 2 13 ? -49.797 88.428 208.158 1.00 60.47 1057 ALA B O 1
ATOM 2839 N N . LEU B 2 14 ? -51.944 88.777 208.773 1.00 56.14 1058 LEU B N 1
ATOM 2840 C CA . LEU B 2 14 ? -51.633 89.251 210.126 1.00 57.80 1058 LEU B CA 1
ATOM 2841 C C . LEU B 2 14 ? -51.477 88.163 211.216 1.00 57.96 1058 LEU B C 1
ATOM 2842 O O . LEU B 2 14 ? -50.742 88.355 212.188 1.00 55.98 1058 LEU B O 1
ATOM 2858 N N . MET B 2 15 ? -52.162 87.034 211.045 1.00 58.44 1059 MET B N 1
ATOM 2859 C CA . MET B 2 15 ? -52.114 85.948 212.019 1.00 58.04 1059 MET B CA 1
ATOM 2860 C C . MET B 2 15 ? -50.695 85.432 212.315 1.00 56.79 1059 MET B C 1
ATOM 2861 O O . MET B 2 15 ? -50.414 85.105 213.455 1.00 57.77 1059 MET B O 1
ATOM 2875 N N . PRO B 2 16 ? -49.802 85.360 211.302 1.00 57.34 1060 PRO B N 1
ATOM 2876 C CA . PRO B 2 16 ? -48.418 84.986 211.634 1.00 56.30 1060 PRO B CA 1
ATOM 2877 C C . PRO B 2 16 ? -47.765 85.899 212.667 1.00 55.70 1060 PRO B C 1
ATOM 2878 O O . PRO B 2 16 ? -46.983 85.405 213.474 1.00 55.95 1060 PRO B O 1
ATOM 2889 N N . THR B 2 17 ? -48.098 87.196 212.671 1.00 54.81 1061 THR B N 1
ATOM 2890 C CA . THR B 2 17 ? -47.534 88.119 213.671 1.00 54.70 1061 THR B CA 1
ATOM 2891 C C . THR B 2 17 ? -48.094 87.859 215.093 1.00 54.85 1061 THR B C 1
ATOM 2892 O O . THR B 2 17 ? -47.346 87.891 216.079 1.00 52.79 1061 THR B O 1
ATOM 2903 N N . LEU B 2 18 ? -49.399 87.600 215.170 1.00 54.53 1062 LEU B N 1
ATOM 2904 C CA . LEU B 2 18 ? -50.029 87.179 216.399 1.00 55.33 1062 LEU B CA 1
ATOM 2905 C C . LEU B 2 18 ? -49.425 85.858 216.884 1.00 56.44 1062 LEU B C 1
ATOM 2906 O O . LEU B 2 18 ? -49.123 85.716 218.071 1.00 57.41 1062 LEU B O 1
ATOM 2922 N N . GLU B 2 19 ? -49.228 84.907 215.976 1.00 56.28 1063 GLU B N 1
ATOM 2923 C CA . GLU B 2 19 ? -48.661 83.611 216.361 1.00 56.71 1063 GLU B CA 1
ATOM 2924 C C . GLU B 2 19 ? -47.236 83.737 216.900 1.00 56.75 1063 GLU B C 1
ATOM 2925 O O . GLU B 2 19 ? -46.873 83.040 217.847 1.00 57.57 1063 GLU B O 1
ATOM 2937 N N . ALA B 2 20 ? -46.454 84.667 216.355 1.00 56.79 1064 ALA B N 1
ATOM 2938 C CA . ALA B 2 20 ? -45.101 84.928 216.891 1.00 56.53 1064 ALA B CA 1
ATOM 2939 C C . ALA B 2 20 ? -45.120 85.307 218.381 1.00 55.44 1064 ALA B C 1
ATOM 2940 O O . ALA B 2 20 ? -44.209 84.944 219.131 1.00 54.68 1064 ALA B O 1
ATOM 2947 N N . LEU B 2 21 ? -46.162 86.025 218.796 1.00 54.21 1065 LEU B N 1
ATOM 2948 C CA . LEU B 2 21 ? -46.329 86.406 220.191 1.00 54.26 1065 LEU B CA 1
ATOM 2949 C C . LEU B 2 21 ? -46.700 85.198 221.038 1.00 53.73 1065 LEU B C 1
ATOM 2950 O O . LEU B 2 21 ? -46.067 84.947 222.053 1.00 51.78 1065 LEU B O 1
ATOM 2966 N N . TYR B 2 22 ? -47.699 84.435 220.597 1.00 53.94 1066 TYR B N 1
ATOM 2967 C CA . TYR B 2 22 ? -48.080 83.196 221.287 1.00 53.95 1066 TYR B CA 1
ATOM 2968 C C . TYR B 2 22 ? -46.889 82.224 221.484 1.00 54.10 1066 TYR B C 1
ATOM 2969 O O . TYR B 2 22 ? -46.800 81.550 222.518 1.00 51.98 1066 TYR B O 1
ATOM 2987 N N . ARG B 2 23 ? -45.985 82.183 220.498 1.00 54.36 1067 ARG B N 1
ATOM 2988 C CA . ARG B 2 23 ? -44.748 81.384 220.563 1.00 56.12 1067 ARG B CA 1
ATOM 2989 C C . ARG B 2 23 ? -43.803 81.743 221.717 1.00 56.82 1067 ARG B C 1
ATOM 2990 O O . ARG B 2 23 ? -42.979 80.938 222.101 1.00 60.91 1067 ARG B O 1
ATOM 3011 N N . GLN B 2 24 ? -43.889 82.952 222.254 1.00 56.98 1068 GLN B N 1
ATOM 3012 C CA . GLN B 2 24 ? -42.976 83.375 223.320 1.00 56.48 1068 GLN B CA 1
ATOM 3013 C C . GLN B 2 24 ? -43.334 82.767 224.664 1.00 56.65 1068 GLN B C 1
ATOM 3014 O O . GLN B 2 24 ? -44.311 83.190 225.272 1.00 55.16 1068 GLN B O 1
ATOM 3028 N N . ASP B 2 25 ? -42.554 81.774 225.111 1.00 57.61 1069 ASP B N 1
ATOM 3029 C CA . ASP B 2 25 ? -42.760 81.110 226.415 1.00 58.31 1069 ASP B CA 1
ATOM 3030 C C . ASP B 2 25 ? -41.583 81.497 227.342 1.00 57.39 1069 ASP B C 1
ATOM 3031 O O . ASP B 2 25 ? -40.422 81.258 226.981 1.00 55.90 1069 ASP B O 1
ATOM 3040 N N . PRO B 2 26 ? -41.843 82.078 228.522 1.00 57.41 1070 PRO B N 1
ATOM 3041 C CA . PRO B 2 26 ? -43.171 82.246 229.137 1.00 57.04 1070 PRO B CA 1
ATOM 3042 C C . PRO B 2 26 ? -43.810 83.636 228.930 1.00 56.58 1070 PRO B C 1
ATOM 3043 O O . PRO B 2 26 ? -44.913 83.897 229.442 1.00 55.90 1070 PRO B O 1
ATOM 3054 N N . GLU B 2 27 ? -43.159 84.509 228.160 1.00 56.01 1071 GLU B N 1
ATOM 3055 C CA . GLU B 2 27 ? -43.523 85.918 228.151 1.00 54.42 1071 GLU B CA 1
ATOM 3056 C C . GLU B 2 27 ? -44.966 86.180 227.729 1.00 53.44 1071 GLU B C 1
ATOM 3057 O O . GLU B 2 27 ? -45.549 87.153 228.163 1.00 54.48 1071 GLU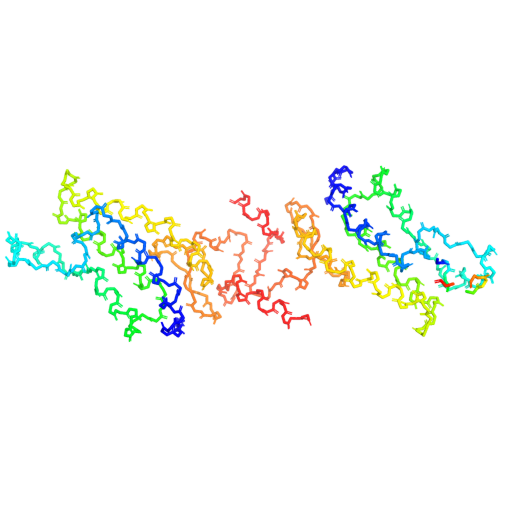 B O 1
ATOM 3069 N N . SER B 2 28 ? -45.548 85.315 226.906 1.00 52.31 1072 SER B N 1
ATOM 3070 C CA . SER B 2 28 ? -46.909 85.525 226.423 1.00 52.34 1072 SER B CA 1
ATOM 3071 C C . SER B 2 28 ? -48.029 85.028 227.324 1.00 52.75 1072 SER B C 1
ATOM 3072 O O . SER B 2 28 ? -49.179 85.424 227.128 1.00 50.85 1072 SER B O 1
ATOM 3080 N N . LEU B 2 29 ? -47.713 84.184 228.300 1.00 54.75 1073 LEU B N 1
ATOM 3081 C CA . LEU B 2 29 ? -48.751 83.537 229.115 1.00 57.16 1073 LEU B CA 1
ATOM 3082 C C . LEU B 2 29 ? -49.711 84.507 229.814 1.00 58.15 1073 LEU B C 1
ATOM 3083 O O . LEU B 2 29 ? -50.924 84.289 229.790 1.00 58.24 1073 LEU B O 1
ATOM 3099 N N . PRO B 2 30 ? -49.185 85.607 230.398 1.00 58.94 1074 PRO B N 1
ATOM 3100 C CA . PRO B 2 30 ? -50.103 86.598 230.978 1.00 58.93 1074 PRO B CA 1
ATOM 3101 C C . PRO B 2 30 ? -50.956 87.372 229.964 1.00 59.22 1074 PRO B C 1
ATOM 3102 O O . PRO B 2 30 ? -51.811 88.147 230.373 1.00 59.64 1074 PRO B O 1
ATOM 3113 N N . PHE B 2 31 ? -50.727 87.183 228.664 1.00 59.94 1075 PHE B N 1
ATOM 3114 C CA . PHE B 2 31 ? -51.453 87.905 227.625 1.00 58.38 1075 PHE B CA 1
ATOM 3115 C C . PHE B 2 31 ? -52.421 87.047 226.814 1.00 56.24 1075 PHE B C 1
ATOM 3116 O O . PHE B 2 31 ? -53.107 87.575 225.941 1.00 54.86 1075 PHE B O 1
ATOM 3133 N N . ARG B 2 32 ? -52.525 85.757 227.117 1.00 55.33 1076 ARG B N 1
ATOM 3134 C CA . ARG B 2 32 ? -53.336 84.849 226.277 1.00 55.88 1076 ARG B CA 1
ATOM 3135 C C . ARG B 2 32 ? -54.845 84.905 226.510 1.00 57.21 1076 ARG B C 1
ATOM 3136 O O . ARG B 2 32 ? -55.620 84.709 225.574 1.00 59.77 1076 ARG B O 1
ATOM 3157 N N . GLN B 2 33 ? -55.255 85.146 227.753 1.00 56.75 1077 GLN B N 1
ATOM 3158 C CA . GLN B 2 33 ? -56.664 85.351 228.069 1.00 55.81 1077 GLN B CA 1
ATOM 3159 C C . GLN B 2 33 ? -56.870 86.774 228.587 1.00 55.34 1077 GLN B C 1
ATOM 3160 O O . GLN B 2 33 ? -55.899 87.477 228.946 1.00 54.85 1077 GLN B O 1
ATOM 3174 N N . PRO B 2 34 ? -58.136 87.244 228.585 1.00 54.14 1078 PRO B N 1
ATOM 3175 C CA . PRO B 2 34 ? -58.374 88.535 229.225 1.00 52.57 1078 PRO B CA 1
ATOM 3176 C C . PRO B 2 34 ? -58.052 88.384 230.690 1.00 53.88 1078 PRO B C 1
ATOM 3177 O O . PRO B 2 34 ? -58.254 87.295 231.270 1.00 53.71 1078 PRO B O 1
ATOM 3188 N N . VAL B 2 35 ? -57.539 89.456 231.279 1.00 55.59 1079 VAL B N 1
ATOM 3189 C CA . VAL B 2 35 ? -57.252 89.488 232.699 1.00 55.08 1079 VAL B CA 1
ATOM 3190 C C . VAL B 2 35 ? -58.593 89.335 233.409 1.00 56.60 1079 VAL B C 1
ATOM 3191 O O . VAL B 2 35 ? -59.549 90.050 233.088 1.00 54.73 1079 VAL B O 1
ATOM 3204 N N . ASP B 2 36 ? -58.666 88.346 234.310 1.00 59.75 1080 ASP B N 1
ATOM 3205 C CA . ASP B 2 36 ? -59.811 88.153 235.201 1.00 61.54 1080 ASP B CA 1
ATOM 3206 C C . ASP B 2 36 ? -59.403 88.687 236.582 1.00 61.60 1080 ASP B C 1
ATOM 3207 O O . ASP B 2 36 ? -58.650 88.023 237.303 1.00 61.17 1080 ASP B O 1
ATOM 3216 N N . PRO B 2 37 ? -59.870 89.898 236.940 1.00 62.26 1081 PRO B N 1
ATOM 3217 C CA . PRO B 2 37 ? -59.403 90.477 238.184 1.00 63.23 1081 PRO B CA 1
ATOM 3218 C C . PRO B 2 37 ? -59.797 89.690 239.449 1.00 63.61 1081 PRO B C 1
ATOM 3219 O O . PRO B 2 37 ? -58.976 89.593 240.373 1.00 60.87 1081 PRO B O 1
ATOM 3230 N N . GLN B 2 38 ? -61.013 89.122 239.463 1.00 65.66 1082 GLN B N 1
ATOM 3231 C CA . GLN B 2 38 ? -61.442 88.202 240.516 1.00 67.80 1082 GLN B CA 1
ATOM 3232 C C . GLN B 2 38 ? -60.432 87.054 240.679 1.00 69.90 1082 GLN B C 1
ATOM 3233 O O . GLN B 2 38 ? -59.776 86.955 241.715 1.00 68.66 1082 GLN B O 1
ATOM 3247 N N . LEU B 2 39 ? -60.248 86.235 239.644 1.00 72.67 1083 LEU B N 1
ATOM 3248 C CA . LEU B 2 39 ? -59.353 85.072 239.763 1.00 74.37 1083 LEU B CA 1
ATOM 3249 C C . LEU B 2 39 ? -57.905 85.416 240.196 1.00 73.96 1083 LEU B C 1
ATOM 3250 O O . LEU B 2 39 ? -57.304 84.678 240.974 1.00 71.96 1083 LEU B O 1
ATOM 3266 N N . LEU B 2 40 ? -57.367 86.532 239.708 1.00 74.96 1084 LEU B N 1
ATOM 3267 C CA . LEU B 2 40 ? -55.989 86.940 240.041 1.00 75.02 1084 LEU B CA 1
ATOM 3268 C C . LEU B 2 40 ? -55.852 87.813 241.279 1.00 75.67 1084 LEU B C 1
ATOM 3269 O O . LEU B 2 40 ? -54.732 88.085 241.705 1.00 76.21 1084 LEU B O 1
ATOM 3285 N N . GLY B 2 41 ? -56.958 88.263 241.862 1.00 75.80 1085 GLY B N 1
ATOM 3286 C CA . GLY B 2 41 ? -56.900 89.081 243.076 1.00 74.49 1085 GLY B CA 1
ATOM 3287 C C . GLY B 2 41 ? -56.362 90.492 242.862 1.00 74.70 1085 GLY B C 1
ATOM 3288 O O . GLY B 2 41 ? -55.622 91.016 243.701 1.00 72.24 1085 GLY B O 1
ATOM 3292 N N . ILE B 2 42 ? -56.771 91.125 241.766 1.00 76.13 1086 ILE B N 1
ATOM 3293 C CA . ILE B 2 42 ? -56.456 92.552 241.548 1.00 77.29 1086 ILE B CA 1
ATOM 3294 C C . ILE B 2 42 ? -57.688 93.376 241.127 1.00 76.97 1086 ILE B C 1
ATOM 3295 O O . ILE B 2 42 ? -57.776 93.823 239.986 1.00 78.82 1086 ILE B O 1
ATOM 3311 N N . PRO B 2 43 ? -58.644 93.588 242.059 1.00 75.73 1087 PRO B N 1
ATOM 3312 C CA . PRO B 2 43 ? -59.803 94.446 241.761 1.00 74.33 1087 PRO B CA 1
ATOM 3313 C C . PRO B 2 43 ? -59.479 95.827 241.158 1.00 73.01 1087 PRO B C 1
ATOM 3314 O O . PRO B 2 43 ? -60.224 96.313 240.311 1.00 76.28 1087 PRO B O 1
ATOM 3325 N N . ASP B 2 44 ? -58.354 96.430 241.542 1.00 69.70 1088 ASP B N 1
ATOM 3326 C CA . ASP B 2 44 ? -57.921 97.722 240.960 1.00 67.31 1088 ASP B CA 1
ATOM 3327 C C . ASP B 2 44 ? -57.574 97.679 239.447 1.00 65.29 1088 ASP B C 1
ATOM 3328 O O . ASP B 2 44 ? -57.205 98.720 238.891 1.00 64.05 1088 ASP B O 1
ATOM 3337 N N . TYR B 2 45 ? -57.668 96.509 238.799 1.00 62.87 1089 TYR B N 1
ATOM 3338 C CA . TYR B 2 45 ? -57.400 96.425 237.369 1.00 63.36 1089 TYR B CA 1
ATOM 3339 C C . TYR B 2 45 ? -58.340 97.329 236.571 1.00 64.50 1089 TYR B C 1
ATOM 3340 O O . TYR B 2 45 ? -57.876 98.199 235.835 1.00 62.61 1089 TYR B O 1
ATOM 3358 N N . PHE B 2 46 ? -59.648 97.140 236.722 1.00 66.53 1090 PHE B N 1
ATOM 3359 C CA . PHE B 2 46 ? -60.577 97.972 235.920 1.00 67.67 1090 PHE B CA 1
ATOM 3360 C C . PHE B 2 46 ? -60.573 99.474 236.308 1.00 69.36 1090 PHE B C 1
ATOM 3361 O O . PHE B 2 46 ? -60.983 100.283 235.486 1.00 67.14 1090 PHE B O 1
ATOM 3378 N N . ASP B 2 47 ? -60.068 99.853 237.499 1.00 72.33 1091 ASP B N 1
ATOM 3379 C CA . ASP B 2 47 ? -59.784 101.262 237.823 1.00 72.96 1091 ASP B CA 1
ATOM 3380 C C . ASP B 2 47 ? -58.642 101.860 236.978 1.00 71.68 1091 ASP B C 1
ATOM 3381 O O . ASP B 2 47 ? -58.681 103.040 236.663 1.00 71.45 1091 ASP B O 1
ATOM 3390 N N . ILE B 2 48 ? -57.625 101.059 236.645 1.00 69.60 1092 ILE B N 1
ATOM 3391 C CA . ILE B 2 48 ? -56.465 101.535 235.882 1.00 68.66 1092 ILE B CA 1
ATOM 3392 C C . ILE B 2 48 ? -56.625 101.306 234.372 1.00 67.43 1092 ILE B C 1
ATOM 3393 O O . ILE B 2 48 ? -56.212 102.145 233.572 1.00 63.84 1092 ILE B O 1
ATOM 3409 N N . VAL B 2 49 ? -57.173 100.149 233.992 1.00 67.80 1093 VAL B N 1
ATOM 3410 C CA . VAL B 2 49 ? -57.280 99.747 232.589 1.00 65.43 1093 VAL B CA 1
ATOM 3411 C C . VAL B 2 49 ? -58.734 99.845 232.136 1.00 63.93 1093 VAL B C 1
ATOM 3412 O O . VAL B 2 49 ? -59.583 99.028 232.516 1.00 61.31 1093 VAL B O 1
ATOM 3425 N N . LYS B 2 50 ? -59.007 100.877 231.336 1.00 63.15 1094 LYS B N 1
ATOM 3426 C CA . LYS B 2 50 ? -60.337 101.154 230.838 1.00 62.13 1094 LYS B CA 1
ATOM 3427 C C . LYS B 2 50 ? -60.699 100.364 229.600 1.00 60.46 1094 LYS B C 1
ATOM 3428 O O . LYS B 2 50 ? -61.851 99.964 229.483 1.00 60.15 1094 LYS B O 1
ATOM 3447 N N . SER B 2 51 ? -59.741 100.113 228.698 1.00 58.13 1095 SER B N 1
ATOM 3448 C CA . SER B 2 51 ? -59.979 99.269 227.510 1.00 56.87 1095 SER B CA 1
ATOM 3449 C C . SER B 2 51 ? -59.109 98.012 227.491 1.00 56.56 1095 SER B C 1
ATOM 3450 O O . SER B 2 51 ? -58.017 98.007 226.897 1.00 54.21 1095 SER B O 1
ATOM 3458 N N . PRO B 2 52 ? -59.597 96.929 228.137 1.00 57.44 1096 PRO B N 1
ATOM 3459 C CA . PRO B 2 52 ? -58.772 95.724 228.172 1.00 58.02 1096 PRO B CA 1
ATOM 3460 C C . PRO B 2 52 ? -58.658 95.064 226.808 1.00 58.43 1096 PRO B C 1
ATOM 3461 O O . PRO B 2 52 ? -59.531 95.216 225.940 1.00 57.97 1096 PRO B O 1
ATOM 3472 N N . MET B 2 53 ? -57.546 94.371 226.623 1.00 58.59 1097 MET B N 1
ATOM 3473 C CA . MET B 2 53 ? -57.245 93.714 225.367 1.00 57.76 1097 MET B CA 1
ATOM 3474 C C . MET B 2 53 ? -56.271 92.581 225.645 1.00 57.87 1097 MET B C 1
ATOM 3475 O O . MET B 2 53 ? -55.459 92.643 226.559 1.00 59.72 1097 MET B O 1
ATOM 3489 N N . ASP B 2 54 ? -56.389 91.518 224.875 1.00 57.84 1098 ASP B N 1
ATOM 3490 C CA . ASP B 2 54 ? -55.485 90.396 225.007 1.00 57.20 1098 ASP B CA 1
ATOM 3491 C C . ASP B 2 54 ? -55.487 89.610 223.712 1.00 55.46 1098 ASP B C 1
ATOM 3492 O O . ASP B 2 54 ? -56.348 89.806 222.863 1.00 55.18 1098 ASP B O 1
ATOM 3501 N N . LEU B 2 55 ? -54.569 88.659 223.629 1.00 54.92 1099 LEU B N 1
ATOM 3502 C CA . LEU B 2 55 ? -54.349 87.885 222.419 1.00 53.31 1099 LEU B CA 1
ATOM 3503 C C . LEU B 2 55 ? -55.585 87.134 221.953 1.00 52.57 1099 LEU B C 1
ATOM 3504 O O . LEU B 2 55 ? -55.855 87.089 220.747 1.00 53.04 1099 LEU B O 1
ATOM 3520 N N . SER B 2 56 ? -56.350 86.563 222.876 1.00 52.28 1100 SER B N 1
ATOM 3521 C CA . SER B 2 56 ? -57.546 85.795 222.470 1.00 53.63 1100 SER B CA 1
ATOM 3522 C C . SER B 2 56 ? -58.584 86.683 221.814 1.00 53.33 1100 SER B C 1
ATOM 3523 O O . SER B 2 56 ? -59.290 86.247 220.916 1.00 54.71 1100 SER B O 1
ATOM 3531 N N . THR B 2 57 ? -58.680 87.922 222.277 1.00 53.31 1101 THR B N 1
ATOM 3532 C CA . THR B 2 57 ? -59.669 88.875 221.756 1.00 53.42 1101 THR B CA 1
ATOM 3533 C C . THR B 2 57 ? -59.277 89.351 220.359 1.00 53.37 1101 THR B C 1
ATOM 3534 O O . THR B 2 57 ? -60.108 89.429 219.451 1.00 51.52 1101 THR B O 1
ATOM 3545 N N . ILE B 2 58 ? -57.995 89.647 220.206 1.00 53.31 1102 ILE B N 1
ATOM 3546 C CA . ILE B 2 58 ? -57.432 89.978 218.916 1.00 54.33 1102 ILE B CA 1
ATOM 3547 C C . ILE B 2 58 ? -57.675 88.834 217.920 1.00 54.53 1102 ILE B C 1
ATOM 3548 O O . ILE B 2 58 ? -58.117 89.091 216.801 1.00 53.58 1102 ILE B O 1
ATOM 3564 N N . LYS B 2 59 ? -57.425 87.596 218.340 1.00 55.22 1103 LYS B N 1
ATOM 3565 C CA . LYS B 2 59 ? -57.673 86.439 217.496 1.00 56.49 1103 LYS B CA 1
ATOM 3566 C C . LYS B 2 59 ? -59.146 86.335 217.096 1.00 56.47 1103 LYS B C 1
ATOM 3567 O O . LYS B 2 59 ? -59.436 86.173 215.921 1.00 56.51 1103 LYS B O 1
ATOM 3586 N N . ARG B 2 60 ? -60.072 86.442 218.051 1.00 57.46 1104 ARG B N 1
ATOM 3587 C CA . ARG B 2 60 ? -61.512 86.391 217.731 1.00 58.60 1104 ARG B CA 1
ATOM 3588 C C . ARG B 2 60 ? -61.855 87.450 216.670 1.00 57.87 1104 ARG B C 1
ATOM 3589 O O . ARG B 2 60 ? -62.664 87.199 215.787 1.00 57.26 1104 ARG B O 1
ATOM 3610 N N . LYS B 2 61 ? -61.219 88.619 216.746 1.00 57.47 1105 LYS B N 1
ATOM 3611 C CA . LYS B 2 61 ? -61.542 89.715 215.848 1.00 57.36 1105 LYS B CA 1
ATOM 3612 C C . LYS B 2 61 ? -61.053 89.461 214.412 1.00 56.88 1105 LYS B C 1
ATOM 3613 O O . LYS B 2 61 ? -61.768 89.744 213.460 1.00 54.60 1105 LYS B O 1
ATOM 3632 N N . LEU B 2 62 ? -59.848 88.919 214.264 1.00 55.95 1106 LEU B N 1
ATOM 3633 C CA . LEU B 2 62 ? -59.374 88.436 212.977 1.00 54.75 1106 LEU B CA 1
ATOM 3634 C C . LEU B 2 62 ? -60.283 87.356 212.416 1.00 56.00 1106 LEU B C 1
ATOM 3635 O O . LEU B 2 62 ? -60.640 87.398 211.226 1.00 58.29 1106 LEU B O 1
ATOM 3651 N N . ASP B 2 63 ? -60.652 86.405 213.264 1.00 56.38 1107 ASP B N 1
ATOM 3652 C CA . ASP B 2 63 ? -61.461 85.256 212.849 1.00 58.18 1107 ASP B CA 1
ATOM 3653 C C . ASP B 2 63 ? -62.898 85.604 212.473 1.00 58.42 1107 ASP B C 1
ATOM 3654 O O . ASP B 2 63 ? -63.451 85.010 211.558 1.00 59.51 1107 ASP B O 1
ATOM 3663 N N . THR B 2 64 ? -63.510 86.539 213.190 1.00 59.06 1108 THR B N 1
ATOM 3664 C CA . THR B 2 64 ? -64.876 86.983 212.887 1.00 59.08 1108 THR B CA 1
ATOM 3665 C C . THR B 2 64 ? -64.895 88.152 211.895 1.00 59.63 1108 THR B C 1
ATOM 3666 O O . THR B 2 64 ? -65.966 88.605 211.507 1.00 59.60 1108 THR B O 1
ATOM 3677 N N . GLY B 2 65 ? -63.716 88.642 211.505 1.00 59.96 1109 GLY B N 1
ATOM 3678 C CA . GLY B 2 65 ? -63.586 89.668 210.477 1.00 59.93 1109 GLY B CA 1
ATOM 3679 C C . GLY B 2 65 ? -63.849 91.070 210.971 1.00 60.64 1109 GLY B C 1
ATOM 3680 O O . GLY B 2 65 ? -64.193 91.926 210.194 1.00 61.45 1109 GLY B O 1
ATOM 3684 N N . GLN B 2 66 ? -63.650 91.319 212.259 1.00 62.96 1110 GLN B N 1
ATOM 3685 C CA . GLN B 2 66 ? -64.005 92.605 212.863 1.00 63.36 1110 GLN B CA 1
ATOM 3686 C C . GLN B 2 66 ? -63.030 93.752 212.571 1.00 62.96 1110 GLN B C 1
ATOM 3687 O O . GLN B 2 66 ? -63.294 94.874 212.994 1.00 63.77 1110 GLN B O 1
ATOM 3701 N N . TYR B 2 67 ? -61.925 93.497 211.868 1.00 62.21 1111 TYR B N 1
ATOM 3702 C CA . TYR B 2 67 ? -61.062 94.580 211.377 1.00 62.22 1111 TYR B CA 1
ATOM 3703 C C . TYR B 2 67 ? -61.343 94.842 209.915 1.00 63.04 1111 TYR B C 1
ATOM 3704 O O . TYR B 2 67 ? -61.400 93.905 209.144 1.00 65.67 1111 TYR B O 1
ATOM 3722 N N . GLN B 2 68 ? -61.500 96.105 209.525 1.00 64.71 1112 GLN B N 1
ATOM 3723 C CA . GLN B 2 68 ? -61.574 96.478 208.100 1.00 64.64 1112 GLN B CA 1
ATOM 3724 C C . GLN B 2 68 ? -60.201 96.794 207.517 1.00 63.43 1112 GLN B C 1
ATOM 3725 O O . GLN B 2 68 ? -60.009 96.622 206.326 1.00 65.79 1112 GLN B O 1
ATOM 3739 N N . GLU B 2 69 ? -59.258 97.260 208.335 1.00 60.63 1113 GLU B N 1
ATOM 3740 C CA . GLU B 2 69 ? -57.910 97.570 207.860 1.00 59.40 1113 GLU B CA 1
ATOM 3741 C C . GLU B 2 69 ? -56.853 97.320 208.944 1.00 58.02 1113 GLU B C 1
ATOM 3742 O O . GLU B 2 69 ? -57.165 97.354 210.118 1.00 56.55 1113 GLU B O 1
ATOM 3754 N N . PRO B 2 70 ? -55.599 97.055 208.551 1.00 57.94 1114 PRO B N 1
ATOM 3755 C CA . PRO B 2 70 ? -54.649 96.488 209.505 1.00 57.21 1114 PRO B CA 1
ATOM 3756 C C . PRO B 2 70 ? -54.144 97.414 210.614 1.00 56.76 1114 PRO B C 1
ATOM 3757 O O . PRO B 2 70 ? -53.587 96.919 211.585 1.00 57.95 1114 PRO B O 1
ATOM 3768 N N . TRP B 2 71 ? -54.297 98.734 210.494 1.00 56.64 1115 TRP B N 1
ATOM 3769 C CA . TRP B 2 71 ? -53.865 99.622 211.577 1.00 55.59 1115 TRP B CA 1
ATOM 3770 C C . TRP B 2 71 ? -54.728 99.435 212.816 1.00 55.16 1115 TRP B C 1
ATOM 3771 O O . TRP B 2 71 ? -54.256 99.686 213.918 1.00 56.74 1115 TRP B O 1
ATOM 3792 N N . GLN B 2 72 ? -55.978 99.016 212.635 1.00 53.79 1116 GLN B N 1
ATOM 3793 C CA . GLN B 2 72 ? -56.869 98.665 213.734 1.00 53.37 1116 GLN B CA 1
ATOM 3794 C C . GLN B 2 72 ? -56.283 97.491 214.509 1.00 53.71 1116 GLN B C 1
ATOM 3795 O O . GLN B 2 72 ? -56.254 97.529 215.726 1.00 56.34 1116 GLN B O 1
ATOM 3809 N N . TYR B 2 73 ? -55.802 96.476 213.807 1.00 53.06 1117 TYR B N 1
ATOM 3810 C CA . TYR B 2 73 ? -55.096 95.359 214.430 1.00 53.41 1117 TYR B CA 1
ATOM 3811 C C . TYR B 2 73 ? -53.834 95.821 215.149 1.00 54.26 1117 TYR B C 1
ATOM 3812 O O . TYR B 2 73 ? -53.633 95.462 216.315 1.00 58.17 1117 TYR B O 1
ATOM 3830 N N . VAL B 2 74 ? -52.999 96.626 214.496 1.00 53.33 1118 VAL B N 1
ATOM 3831 C CA . VAL B 2 74 ? -51.790 97.154 215.154 1.00 54.10 1118 VAL B CA 1
ATOM 3832 C C . VAL B 2 74 ? -52.180 97.916 216.422 1.00 55.19 1118 VAL B C 1
ATOM 3833 O O . VAL B 2 74 ? -51.584 97.738 217.478 1.00 55.11 1118 VAL B O 1
ATOM 3846 N N . ASP B 2 75 ? -53.201 98.745 216.321 1.00 56.95 1119 ASP B N 1
ATOM 3847 C CA . ASP B 2 75 ? -53.665 99.528 217.471 1.00 58.25 1119 ASP B CA 1
ATOM 3848 C C . ASP B 2 75 ? -54.077 98.659 218.646 1.00 56.60 1119 ASP B C 1
ATOM 3849 O O . ASP B 2 75 ? -53.766 99.004 219.768 1.00 58.95 1119 ASP B O 1
ATOM 3858 N N . ASP B 2 76 ? -54.765 97.552 218.385 1.00 54.10 1120 ASP B N 1
ATOM 3859 C CA . ASP B 2 76 ? -55.186 96.616 219.441 1.00 53.10 1120 ASP B CA 1
ATOM 3860 C C . ASP B 2 76 ? -53.984 95.952 220.107 1.00 54.25 1120 ASP B C 1
ATOM 3861 O O . ASP B 2 76 ? -53.934 95.831 221.342 1.00 53.78 1120 ASP B O 1
ATOM 3870 N N . ILE B 2 77 ? -53.011 95.548 219.295 1.00 54.11 1121 ILE B N 1
ATOM 3871 C CA . ILE B 2 77 ? -51.742 95.025 219.827 1.00 53.56 1121 ILE B CA 1
ATOM 3872 C C . ILE B 2 77 ? -51.077 96.024 220.794 1.00 52.46 1121 ILE B C 1
ATOM 3873 O O . ILE B 2 77 ? -50.711 95.664 221.898 1.00 51.85 1121 ILE B O 1
ATOM 3889 N N . TRP B 2 78 ? -50.924 97.268 220.364 1.00 52.18 1122 TRP B N 1
ATOM 3890 C CA . TRP B 2 78 ? -50.293 98.282 221.206 1.00 52.32 1122 TRP B CA 1
ATOM 3891 C C . TRP B 2 78 ? -51.158 98.645 222.420 1.00 52.71 1122 TRP B C 1
ATOM 3892 O O . TRP B 2 78 ? -50.626 98.987 223.458 1.00 52.20 1122 TRP B O 1
ATOM 3913 N N . LEU B 2 79 ? -52.476 98.538 222.299 1.00 53.20 1123 LEU B N 1
ATOM 3914 C CA . LEU B 2 79 ? -53.377 98.763 223.419 1.00 53.68 1123 LEU B CA 1
ATOM 3915 C C . LEU B 2 79 ? -53.061 97.747 224.531 1.00 55.56 1123 LEU B C 1
ATOM 3916 O O . LEU B 2 79 ? -52.877 98.119 225.696 1.00 54.11 1123 LEU B O 1
ATOM 3932 N N . MET B 2 80 ? -52.969 96.478 224.141 1.00 56.33 1124 MET B N 1
ATOM 3933 C CA . MET B 2 80 ? -52.564 95.385 225.031 1.00 57.08 1124 MET B CA 1
ATOM 3934 C C . MET B 2 80 ? -51.214 95.647 225.693 1.00 57.42 1124 MET B C 1
ATOM 3935 O O . MET B 2 80 ? -51.077 95.441 226.900 1.00 60.34 1124 MET B O 1
ATOM 3949 N N . PHE B 2 81 ? -50.228 96.101 224.924 1.00 57.12 1125 PHE B N 1
ATOM 3950 C CA . PHE B 2 81 ? -48.908 96.403 225.489 1.00 57.91 1125 PHE B CA 1
ATOM 3951 C C . PHE B 2 81 ? -48.947 97.613 226.430 1.00 59.00 1125 PHE B C 1
ATOM 3952 O O . PHE B 2 81 ? -48.388 97.562 227.526 1.00 58.96 1125 PHE B O 1
ATOM 3969 N N . ASN B 2 82 ? -49.591 98.699 225.991 1.00 58.02 1126 ASN B N 1
ATOM 3970 C CA . ASN B 2 82 ? -49.675 99.915 226.795 1.00 57.47 1126 ASN B CA 1
ATOM 3971 C C . ASN B 2 82 ? -50.424 99.642 228.111 1.00 58.26 1126 ASN B C 1
ATOM 3972 O O . ASN B 2 82 ? -50.086 100.233 229.132 1.00 59.06 1126 ASN B O 1
ATOM 3983 N N . ASN B 2 83 ? -51.419 98.745 228.076 1.00 57.72 1127 ASN B N 1
ATOM 3984 C CA . ASN B 2 83 ? -52.212 98.387 229.252 1.00 56.50 1127 ASN B CA 1
ATOM 3985 C C . ASN B 2 83 ? -51.392 97.660 230.294 1.00 57.79 1127 ASN B C 1
ATOM 3986 O O . ASN B 2 83 ? -51.477 97.978 231.483 1.00 60.06 1127 ASN B O 1
ATOM 3997 N N . ALA B 2 84 ? -50.618 96.678 229.859 1.00 57.62 1128 ALA B N 1
ATOM 3998 C CA . ALA B 2 84 ? -49.713 95.962 230.754 1.00 56.75 1128 ALA B CA 1
ATOM 3999 C C . ALA B 2 84 ? -48.581 96.862 231.281 1.00 57.33 1128 ALA B C 1
ATOM 4000 O O . ALA B 2 84 ? -48.235 96.788 232.466 1.00 58.20 1128 ALA B O 1
ATOM 4007 N N . TRP B 2 85 ? -48.010 97.706 230.418 1.00 57.89 1129 TRP B N 1
ATOM 4008 C CA . TRP B 2 85 ? -47.001 98.687 230.858 1.00 58.39 1129 TRP B CA 1
ATOM 4009 C C . TRP B 2 85 ? -47.565 99.711 231.852 1.00 57.82 1129 TRP B C 1
ATOM 4010 O O . TRP B 2 85 ? -46.842 100.168 232.724 1.00 57.17 1129 TRP B O 1
ATOM 4031 N N . LEU B 2 86 ? -48.841 100.073 231.708 1.00 57.05 1130 LEU B N 1
ATOM 4032 C CA . LEU B 2 86 ? -49.489 101.020 232.610 1.00 56.15 1130 LEU B CA 1
ATOM 4033 C C . LEU B 2 86 ? -49.744 100.387 233.982 1.00 56.07 1130 LEU B C 1
ATOM 4034 O O . LEU B 2 86 ? -49.327 100.935 234.999 1.00 54.65 1130 LEU B O 1
ATOM 4050 N N . TYR B 2 87 ? -50.431 99.245 234.001 1.00 56.67 1131 TYR B N 1
ATOM 4051 C CA . TYR B 2 87 ? -50.836 98.611 235.248 1.00 58.04 1131 TYR B CA 1
ATOM 4052 C C . TYR B 2 87 ? -49.676 98.077 236.074 1.00 57.87 1131 TYR B C 1
ATOM 4053 O O . TYR B 2 87 ? -49.676 98.240 237.286 1.00 60.53 1131 TYR B O 1
ATOM 4071 N N . ASN B 2 88 ? -48.720 97.424 235.424 1.00 57.42 1132 ASN B N 1
ATOM 4072 C CA . ASN B 2 88 ? -47.629 96.734 236.106 1.00 57.13 1132 ASN B CA 1
ATOM 4073 C C . ASN B 2 88 ? -46.430 97.651 236.283 1.00 57.01 1132 ASN B C 1
ATOM 4074 O O . ASN B 2 88 ? -46.186 98.527 235.453 1.00 55.71 1132 ASN B O 1
ATOM 4085 N N . ARG B 2 89 ? -45.690 97.431 237.370 1.00 58.81 1133 ARG B N 1
ATOM 4086 C CA . ARG B 2 89 ? -44.549 98.285 237.739 1.00 60.62 1133 ARG B CA 1
ATOM 4087 C C . ARG B 2 89 ? -43.400 97.934 236.768 1.00 61.85 1133 ARG B C 1
ATOM 4088 O O . ARG B 2 89 ? -43.320 96.804 236.285 1.00 62.59 1133 ARG B O 1
ATOM 4109 N N . LYS B 2 90 ? -42.545 98.909 236.460 1.00 63.50 1134 LYS B N 1
ATOM 4110 C CA . LYS B 2 90 ? -41.389 98.718 235.553 1.00 64.63 1134 LYS B CA 1
ATOM 4111 C C . LYS B 2 90 ? -40.521 97.533 235.957 1.00 65.67 1134 LYS B C 1
ATOM 4112 O O . LYS B 2 90 ? -40.048 96.781 235.115 1.00 67.90 1134 LYS B O 1
ATOM 4131 N N . THR B 2 91 ? -40.347 97.384 237.264 1.00 67.00 1135 THR B N 1
ATOM 4132 C CA . THR B 2 91 ? -39.626 96.285 237.899 1.00 67.79 1135 THR B CA 1
ATOM 4133 C C . THR B 2 91 ? -40.265 94.883 237.726 1.00 68.35 1135 THR B C 1
ATOM 4134 O O . THR B 2 91 ? -39.557 93.900 237.865 1.00 70.24 1135 THR B O 1
ATOM 4145 N N . SER B 2 92 ? -41.569 94.778 237.448 1.00 67.06 1136 SER B N 1
ATOM 4146 C CA . SER B 2 92 ? -42.272 93.479 237.509 1.00 65.20 1136 SER B CA 1
ATOM 4147 C C . SER B 2 92 ? -41.939 92.563 236.331 1.00 65.10 1136 SER B C 1
ATOM 4148 O O . SER B 2 92 ? -41.544 93.057 235.256 1.00 66.00 1136 SER B O 1
ATOM 4156 N N . ALA B 2 93 ? -42.119 91.243 236.530 1.00 64.05 1137 ALA B N 1
ATOM 4157 C CA . ALA B 2 93 ? -41.902 90.241 235.458 1.00 63.41 1137 ALA B CA 1
ATOM 4158 C C . ALA B 2 93 ? -42.818 90.513 234.253 1.00 61.47 1137 ALA B C 1
ATOM 4159 O O . ALA B 2 93 ? -42.358 90.443 233.126 1.00 64.99 1137 ALA B O 1
ATOM 4166 N N . VAL B 2 94 ? -44.078 90.882 234.496 1.00 58.22 1138 VAL B N 1
ATOM 4167 C CA . VAL B 2 94 ? -45.061 91.135 233.427 1.00 56.26 1138 VAL B CA 1
ATOM 4168 C C . VAL B 2 94 ? -44.704 92.326 232.526 1.00 57.39 1138 VAL B C 1
ATOM 4169 O O . VAL B 2 94 ? -44.899 92.279 231.299 1.00 57.82 1138 VAL B O 1
ATOM 4182 N N . TYR B 2 95 ? -44.196 93.389 233.131 1.00 58.36 1139 TYR B N 1
ATOM 4183 C CA . TYR B 2 95 ? -43.713 94.554 232.383 1.00 58.59 1139 TYR B CA 1
ATOM 4184 C C . TYR B 2 95 ? -42.562 94.131 231.452 1.00 59.18 1139 TYR B C 1
ATOM 4185 O O . TYR B 2 95 ? -42.586 94.413 230.250 1.00 60.05 1139 TYR B O 1
ATOM 4203 N N . LYS B 2 96 ? -41.577 93.432 232.016 1.00 59.71 1140 LYS B N 1
ATOM 4204 C CA . LYS B 2 96 ? -40.452 92.905 231.241 1.00 59.80 1140 LYS B CA 1
ATOM 4205 C C . LYS B 2 96 ? -40.940 91.943 230.144 1.00 58.69 1140 LYS B C 1
ATOM 4206 O O . LYS B 2 96 ? -40.475 92.026 229.003 1.00 59.31 1140 LYS B O 1
ATOM 4225 N N . TYR B 2 97 ? -41.877 91.056 230.486 1.00 56.88 1141 TYR B N 1
ATOM 4226 C CA . TYR B 2 97 ? -42.522 90.183 229.505 1.00 57.10 1141 TYR B CA 1
ATOM 4227 C C . TYR B 2 97 ? -43.180 90.999 228.365 1.00 58.73 1141 TYR B C 1
ATOM 4228 O O . TYR B 2 97 ? -42.980 90.714 227.179 1.00 57.96 1141 TYR B O 1
ATOM 4246 N N . CYS B 2 98 ? -43.941 92.028 228.734 1.00 60.45 1142 CYS B N 1
ATOM 4247 C CA . CYS B 2 98 ? -44.569 92.922 227.746 1.00 61.64 1142 CYS B CA 1
ATOM 4248 C C . CYS B 2 98 ? -43.554 93.548 226.804 1.00 61.67 1142 CYS B C 1
ATOM 4249 O O . CYS B 2 98 ? -43.747 93.532 225.593 1.00 63.29 1142 CYS B O 1
ATOM 4257 N N . SER B 2 99 ? -42.485 94.100 227.370 1.00 61.66 1143 SER B N 1
ATOM 4258 C CA . SER B 2 99 ? -41.400 94.665 226.568 1.00 62.17 1143 SER B CA 1
ATOM 4259 C C . SER B 2 99 ? -40.853 93.654 225.573 1.00 61.51 1143 SER B C 1
ATOM 4260 O O . SER B 2 99 ? -40.547 94.008 224.422 1.00 60.69 1143 SER B O 1
ATOM 4268 N N . LYS B 2 100 ? -40.747 92.397 226.009 1.00 61.46 1144 LYS B N 1
ATOM 4269 C CA . LYS B 2 100 ? -40.256 91.336 225.136 1.00 61.09 1144 LYS B CA 1
ATOM 4270 C C . LYS B 2 100 ? -41.196 91.113 223.958 1.00 59.88 1144 LYS B C 1
ATOM 4271 O O . LYS B 2 100 ? -40.741 90.977 222.826 1.00 58.54 1144 LYS B O 1
ATOM 4290 N N . LEU B 2 101 ? -42.496 91.094 224.221 1.00 58.98 1145 LEU B N 1
ATOM 4291 C CA . LEU B 2 101 ? -43.449 90.888 223.149 1.00 59.04 1145 LEU B CA 1
ATOM 4292 C C . LEU B 2 101 ? -43.466 92.040 222.166 1.00 59.45 1145 LEU B C 1
ATOM 4293 O O . LEU B 2 101 ? -43.623 91.819 220.967 1.00 61.98 1145 LEU B O 1
ATOM 4309 N N . SER B 2 102 ? -43.309 93.266 222.658 1.00 59.81 1146 SER B N 1
ATOM 4310 C CA . SER B 2 102 ? -43.281 94.439 221.779 1.00 60.30 1146 SER B CA 1
ATOM 4311 C C . SER B 2 102 ? -42.056 94.440 220.857 1.00 60.40 1146 SER B C 1
ATOM 4312 O O . SER B 2 102 ? -42.162 94.847 219.696 1.00 58.92 1146 SER B O 1
ATOM 4320 N N . GLU B 2 103 ? -40.909 93.997 221.375 1.00 61.48 1147 GLU B N 1
ATOM 4321 C CA . GLU B 2 103 ? -39.689 93.881 220.556 1.00 63.42 1147 GLU B CA 1
ATOM 4322 C C . GLU B 2 103 ? -39.912 92.902 219.405 1.00 63.72 1147 GLU B C 1
ATOM 4323 O O . GLU B 2 103 ? -39.591 93.207 218.258 1.00 65.34 1147 GLU B O 1
ATOM 4335 N N . VAL B 2 104 ? -40.490 91.747 219.738 1.00 62.63 1148 VAL B N 1
ATOM 4336 C CA . VAL B 2 104 ? -40.828 90.698 218.782 1.00 60.87 1148 VAL B CA 1
ATOM 4337 C C . VAL B 2 104 ? -41.824 91.203 217.758 1.00 59.33 1148 VAL B C 1
ATOM 4338 O O . VAL B 2 104 ? -41.638 91.004 216.561 1.00 58.39 1148 VAL B O 1
ATOM 4351 N N . PHE B 2 105 ? -42.888 91.848 218.216 1.00 58.02 1149 PHE B N 1
ATOM 4352 C CA . PHE B 2 105 ? -43.881 92.361 217.281 1.00 58.82 1149 PHE B CA 1
ATOM 4353 C C . PHE B 2 105 ? -43.283 93.338 216.251 1.00 60.74 1149 PHE B C 1
ATOM 4354 O O . PHE B 2 105 ? -43.601 93.252 215.077 1.00 59.01 1149 PHE B O 1
ATOM 4371 N N . GLU B 2 106 ? -42.410 94.240 216.706 1.00 63.82 1150 GLU B N 1
ATOM 4372 C CA . GLU B 2 106 ? -41.809 95.251 215.845 1.00 66.01 1150 GLU B CA 1
ATOM 4373 C C . GLU B 2 106 ? -40.917 94.695 214.755 1.00 66.81 1150 GLU B C 1
ATOM 4374 O O . GLU B 2 106 ? -40.882 95.260 213.652 1.00 68.31 1150 GLU B O 1
ATOM 4386 N N . GLN B 2 107 ? -40.205 93.605 215.034 1.00 67.35 1151 GLN B N 1
ATOM 4387 C CA . GLN B 2 107 ? -39.429 92.936 213.982 1.00 69.98 1151 GLN B CA 1
ATOM 4388 C C . GLN B 2 107 ? -40.326 92.231 212.933 1.00 68.75 1151 GLN B C 1
ATOM 4389 O O . GLN B 2 107 ? -39.988 92.208 211.742 1.00 67.87 1151 GLN B O 1
ATOM 4403 N N . GLU B 2 108 ? -41.453 91.668 213.380 1.00 67.28 1152 GLU B N 1
ATOM 4404 C CA . GLU B 2 108 ? -42.369 90.930 212.503 1.00 65.35 1152 GLU B CA 1
ATOM 4405 C C . GLU B 2 108 ? -43.235 91.850 211.632 1.00 64.70 1152 GLU B C 1
ATOM 4406 O O . GLU B 2 108 ? -43.446 91.580 210.443 1.00 68.28 1152 GLU B O 1
ATOM 4418 N N . ILE B 2 109 ? -43.756 92.917 212.227 1.00 62.94 1153 ILE B N 1
ATOM 4419 C CA . ILE B 2 109 ? -44.839 93.689 211.616 1.00 61.53 1153 ILE B CA 1
ATOM 4420 C C . ILE B 2 109 ? -44.445 94.495 210.350 1.00 62.52 1153 ILE B C 1
ATOM 4421 O O . ILE B 2 109 ? -45.281 94.678 209.468 1.00 59.85 1153 ILE B O 1
ATOM 4437 N N . ASP B 2 110 ? -43.197 94.983 210.276 1.00 64.48 1154 ASP B N 1
ATOM 4438 C CA . ASP B 2 110 ? -42.800 95.865 209.163 1.00 67.05 1154 ASP B CA 1
ATOM 4439 C C . ASP B 2 110 ? -42.973 95.196 207.794 1.00 65.51 1154 ASP B C 1
ATOM 4440 O O . ASP B 2 110 ? -43.736 95.706 206.970 1.00 63.51 1154 ASP B O 1
ATOM 4449 N N . PRO B 2 111 ? -42.324 94.028 207.580 1.00 62.16 1155 PRO B N 1
ATOM 4450 C CA . PRO B 2 111 ? -42.503 93.340 206.296 1.00 60.04 1155 PRO B CA 1
ATOM 4451 C C . PRO B 2 111 ? -43.945 92.980 205.985 1.00 58.31 1155 PRO B C 1
ATOM 4452 O O . PRO B 2 111 ? -44.366 93.081 204.840 1.00 59.79 1155 PRO B O 1
ATOM 4463 N N . VAL B 2 112 ? -44.700 92.571 206.992 1.00 57.62 1156 VAL B N 1
ATOM 4464 C CA . VAL B 2 112 ? -46.083 92.142 206.771 1.00 57.09 1156 VAL B CA 1
ATOM 4465 C C . VAL B 2 112 ? -46.952 93.312 206.295 1.00 55.70 1156 VAL B C 1
ATOM 4466 O O . VAL B 2 112 ? -47.733 93.166 205.362 1.00 54.32 1156 VAL B O 1
ATOM 4479 N N . MET B 2 113 ? -46.799 94.464 206.935 1.00 55.79 1157 MET B N 1
ATOM 4480 C CA . MET B 2 113 ? -47.542 95.662 206.557 1.00 56.01 1157 MET B CA 1
ATOM 4481 C C . MET B 2 113 ? -47.129 96.184 205.187 1.00 57.04 1157 MET B C 1
ATOM 4482 O O . MET B 2 113 ? -47.962 96.681 204.426 1.00 56.10 1157 MET B O 1
ATOM 4496 N N . GLN B 2 114 ? -45.839 96.063 204.886 1.00 58.28 1158 GLN B N 1
ATOM 4497 C CA . GLN B 2 114 ? -45.332 96.382 203.564 1.00 58.45 1158 GLN B CA 1
ATOM 4498 C C . GLN B 2 114 ? -45.969 95.523 202.482 1.00 59.33 1158 GLN B C 1
ATOM 4499 O O . GLN B 2 114 ? -46.519 96.070 201.521 1.00 61.54 1158 GLN B O 1
ATOM 4513 N N . SER B 2 115 ? -45.984 94.206 202.657 1.00 58.83 1159 SER B N 1
ATOM 4514 C CA . SER B 2 115 ? -46.693 93.363 201.700 1.00 59.90 1159 SER B CA 1
ATOM 4515 C C . SER B 2 115 ? -48.193 93.709 201.567 1.00 59.52 1159 SER B C 1
ATOM 4516 O O . SER B 2 115 ? -48.795 93.407 200.544 1.00 63.50 1159 SER B O 1
ATOM 4524 N N . LEU B 2 116 ? -48.793 94.340 202.571 1.00 58.61 1160 LEU B N 1
ATOM 4525 C CA . LEU B 2 116 ? -50.168 94.870 202.457 1.00 58.49 1160 LEU B CA 1
ATOM 4526 C C . LEU B 2 116 ? -50.271 96.262 201.816 1.00 57.79 1160 LEU B C 1
ATOM 4527 O O . LEU B 2 116 ? -51.363 96.855 201.789 1.00 56.67 1160 LEU B O 1
ATOM 4543 N N . GLY B 2 117 ? -49.142 96.784 201.316 1.00 57.55 1161 GLY B N 1
ATOM 4544 C CA . GLY B 2 117 ? -49.095 98.050 200.583 1.00 56.35 1161 GLY B CA 1
ATOM 4545 C C . GLY B 2 117 ? -48.910 99.283 201.430 1.00 57.29 1161 GLY B C 1
ATOM 4546 O O . GLY B 2 117 ? -49.216 100.379 200.980 1.00 61.14 1161 GLY B O 1
ATOM 4550 N N . TYR B 2 118 ? -48.407 99.127 202.653 1.00 57.73 1162 TYR B N 1
ATOM 4551 C CA . TYR B 2 118 ? -48.222 100.252 203.575 1.00 56.66 1162 TYR B CA 1
ATOM 4552 C C . TYR B 2 118 ? -46.749 100.603 203.707 1.00 58.06 1162 TYR B C 1
ATOM 4553 O O . TYR B 2 118 ? -45.861 99.806 203.410 1.00 59.30 1162 TYR B O 1
ATOM 4571 N N . CYS B 2 119 ? -46.515 101.816 204.173 1.00 59.87 1163 CYS B N 1
ATOM 4572 C CA . CYS B 2 119 ? -45.177 102.367 204.314 1.00 62.22 1163 CYS B CA 1
ATOM 4573 C C . CYS B 2 119 ? -44.310 101.535 205.221 1.00 62.30 1163 CYS B C 1
ATOM 4574 O O . CYS B 2 119 ? -43.199 101.186 204.875 1.00 61.54 1163 CYS B O 1
ATOM 4581 N N . CYS B 2 120 ? -44.846 101.243 206.393 1.00 64.71 1164 CYS B N 1
ATOM 4582 C CA . CYS B 2 120 ? -44.177 100.418 207.393 1.00 66.57 1164 CYS B CA 1
ATOM 4583 C C . CYS B 2 120 ? -45.241 99.889 208.394 1.00 66.63 1164 CYS B C 1
ATOM 4584 O O . CYS B 2 120 ? -46.450 99.980 208.131 1.00 65.23 1164 CYS B O 1
ATOM 4591 N N . GLY B 2 121 ? -44.791 99.292 209.495 1.00 67.22 1165 GLY B N 1
ATOM 4592 C CA . GLY B 2 121 ? -45.676 98.726 210.512 1.00 69.19 1165 GLY B CA 1
ATOM 4593 C C . GLY B 2 121 ? -45.619 99.366 211.870 1.00 70.47 1165 GLY B C 1
ATOM 4594 O O . GLY B 2 121 ? -46.425 98.990 212.730 1.00 72.89 1165 GLY B O 1
ATOM 4598 N N . ARG B 2 122 ? -44.728 100.349 212.065 1.00 72.45 1166 ARG B N 1
ATOM 4599 C CA . ARG B 2 122 ? -44.685 101.132 213.302 1.00 72.96 1166 ARG B CA 1
ATOM 4600 C C . ARG B 2 122 ? -46.033 101.782 213.602 1.00 72.98 1166 ARG B C 1
ATOM 4601 O O . ARG B 2 122 ? -46.791 102.060 212.682 1.00 68.62 1166 ARG B O 1
ATOM 4622 N N . LYS B 2 123 ? -46.340 101.998 214.876 1.00 75.98 1167 LYS B N 1
ATOM 4623 C CA . LYS B 2 123 ? -47.702 102.353 215.308 1.00 77.16 1167 LYS B CA 1
ATOM 4624 C C . LYS B 2 123 ? -48.232 103.628 214.579 1.00 78.19 1167 LYS B C 1
ATOM 4625 O O . LYS B 2 123 ? -47.515 104.640 214.581 1.00 75.54 1167 LYS B O 1
ATOM 4644 N N . LEU B 2 124 ? -49.427 103.556 213.952 1.00 80.90 1168 LEU B N 1
ATOM 4645 C CA . LEU B 2 124 ? -49.943 104.634 213.079 1.00 83.50 1168 LEU B CA 1
ATOM 4646 C C . LEU B 2 124 ? -49.770 106.023 213.702 1.00 87.12 1168 LEU B C 1
ATOM 4647 O O . LEU B 2 124 ? -49.168 106.888 213.078 1.00 90.99 1168 LEU B O 1
ATOM 4663 N N . GLY B 2 125 ? -50.299 106.246 214.913 1.00 88.10 1241 GLY B N 1
ATOM 4664 C CA . GLY B 2 125 ? -50.194 107.565 215.577 1.00 85.60 1241 GLY B CA 1
ATOM 4665 C C . GLY B 2 125 ? -51.111 108.582 214.937 1.00 86.59 1241 GLY B C 1
ATOM 4666 O O . GLY B 2 125 ? -52.007 108.207 214.160 1.00 86.87 1241 GLY B O 1
ATOM 4670 N N . GLU B 2 126 ? -50.874 109.862 215.246 1.00 85.75 1242 GLU B N 1
ATOM 4671 C CA . GLU B 2 126 ? -51.744 110.956 214.776 1.00 82.88 1242 GLU B CA 1
ATOM 4672 C C . GLU B 2 126 ? -51.299 111.515 213.401 1.00 76.62 1242 GLU B C 1
ATOM 4673 O O . GLU B 2 126 ? -52.132 112.064 212.680 1.00 72.29 1242 GLU B O 1
ATOM 4685 N N . LEU B 2 127 ? -50.016 111.359 213.041 1.00 72.27 1243 LEU B N 1
ATOM 4686 C CA . LEU B 2 127 ? -49.445 112.030 211.848 1.00 70.28 1243 LEU B CA 1
ATOM 4687 C C . LEU B 2 127 ? -49.564 111.171 210.587 1.00 67.00 1243 LEU B C 1
ATOM 4688 O O . LEU B 2 127 ? -48.544 110.711 210.072 1.00 61.20 1243 LEU B O 1
ATOM 4704 N N . PHE B 2 128 ? -50.792 110.960 210.109 1.00 66.28 1244 PHE B N 1
ATOM 4705 C CA . PHE B 2 128 ? -51.085 110.103 208.961 1.00 67.45 1244 PHE B CA 1
ATOM 4706 C C . PHE B 2 128 ? -51.540 110.929 207.734 1.00 66.01 1244 PHE B C 1
ATOM 4707 O O . PHE B 2 128 ? -51.920 112.083 207.886 1.00 62.79 1244 PHE B O 1
ATOM 4724 N N . VAL B 2 129 ? -51.438 110.331 206.530 1.00 64.86 1245 VAL B N 1
ATOM 4725 C CA . VAL B 2 129 ? -52.113 110.802 205.280 1.00 63.23 1245 VAL B CA 1
ATOM 4726 C C . VAL B 2 129 ? -52.852 109.644 204.647 1.00 60.96 1245 VAL B C 1
ATOM 4727 O O . VAL B 2 129 ? -52.267 108.587 204.416 1.00 58.38 1245 VAL B O 1
ATOM 4740 N N . GLU B 2 130 ? -54.113 109.859 204.317 1.00 61.45 1246 GLU B N 1
ATOM 4741 C CA . GLU B 2 130 ? -54.895 108.855 203.620 1.00 63.67 1246 GLU B CA 1
ATOM 4742 C C . GLU B 2 130 ? -54.676 109.022 202.107 1.00 64.53 1246 GLU B C 1
ATOM 4743 O O . GLU B 2 130 ? -54.708 110.148 201.570 1.00 63.52 1246 GLU B O 1
ATOM 4755 N N . CYS B 2 131 ? -54.441 107.901 201.434 1.00 63.84 1247 CYS B N 1
ATOM 4756 C CA . CYS B 2 131 ? -54.331 107.906 199.989 1.00 63.19 1247 CYS B CA 1
ATOM 4757 C C . CYS B 2 131 ? -55.710 108.169 199.405 1.00 63.34 1247 CYS B C 1
ATOM 4758 O O . CYS B 2 131 ? -56.708 107.572 199.808 1.00 62.52 1247 CYS B O 1
ATOM 4765 N N . THR B 2 132 ? -55.751 109.111 198.475 1.00 62.98 1248 THR B N 1
ATOM 4766 C CA . THR B 2 132 ? -56.994 109.548 197.880 1.00 62.47 1248 THR B CA 1
ATOM 4767 C C . THR B 2 132 ? -57.509 108.534 196.867 1.00 62.67 1248 THR B C 1
ATOM 4768 O O . THR B 2 132 ? -58.658 108.595 196.498 1.00 62.69 1248 THR B O 1
ATOM 4779 N N . GLU B 2 133 ? -56.676 107.592 196.428 1.00 63.88 1249 GLU B N 1
ATOM 4780 C CA . GLU B 2 133 ? -57.089 106.538 195.481 1.00 66.11 1249 GLU B CA 1
ATOM 4781 C C . GLU B 2 133 ? -57.586 105.305 196.259 1.00 65.98 1249 GLU B C 1
ATOM 4782 O O . GLU B 2 133 ? -58.790 105.009 196.212 1.00 67.06 1249 GLU B O 1
ATOM 4794 N N . CYS B 2 134 ? -56.691 104.598 196.968 1.00 63.45 1250 CYS B N 1
ATOM 4795 C CA . CYS B 2 134 ? -57.118 103.394 197.659 1.00 63.95 1250 CYS B CA 1
ATOM 4796 C C . CYS B 2 134 ? -57.653 103.486 199.107 1.00 62.64 1250 CYS B C 1
ATOM 4797 O O . CYS B 2 134 ? -58.353 102.561 199.554 1.00 61.08 1250 CYS B O 1
ATOM 4804 N N . GLY B 2 135 ? -57.370 104.566 199.833 1.00 60.63 1251 GLY B N 1
ATOM 4805 C CA . GLY B 2 135 ? -57.847 104.702 201.201 1.00 59.34 1251 GLY B CA 1
ATOM 4806 C C . GLY B 2 135 ? -56.897 104.255 202.290 1.00 59.01 1251 GLY B C 1
ATOM 4807 O O . GLY B 2 135 ? -57.195 104.464 203.466 1.00 60.58 1251 GLY B O 1
ATOM 4811 N N . ARG B 2 136 ? -55.740 103.702 201.929 1.00 57.88 1252 ARG B N 1
ATOM 4812 C CA . ARG B 2 136 ? -54.721 103.295 202.908 1.00 58.06 1252 ARG B CA 1
ATOM 4813 C C . ARG B 2 136 ? -54.192 104.527 203.595 1.00 58.00 1252 ARG B C 1
ATOM 4814 O O . ARG B 2 136 ? -54.043 105.561 202.965 1.00 60.05 1252 ARG B O 1
ATOM 4835 N N . LYS B 2 137 ? -53.885 104.403 204.877 1.00 57.62 1253 LYS B N 1
ATOM 4836 C CA . LYS B 2 137 ? -53.328 105.489 205.671 1.00 57.26 1253 LYS B CA 1
ATOM 4837 C C . LYS B 2 137 ? -51.856 105.242 205.911 1.00 58.04 1253 LYS B C 1
ATOM 4838 O O . LYS B 2 137 ? -51.478 104.157 206.298 1.00 59.21 1253 LYS B O 1
ATOM 4857 N N . MET B 2 138 ? -51.026 106.235 205.642 1.00 60.44 1254 MET B N 1
ATOM 4858 C CA . MET B 2 138 ? -49.573 106.106 205.721 1.00 62.09 1254 MET B CA 1
ATOM 4859 C C . MET B 2 138 ? -49.020 107.155 206.681 1.00 62.05 1254 MET B C 1
ATOM 4860 O O . MET B 2 138 ? -49.633 108.187 206.909 1.00 60.05 1254 MET B O 1
ATOM 4874 N N . HIS B 2 139 ? -47.820 106.918 207.183 1.00 62.48 1255 HIS B N 1
ATOM 4875 C CA . HIS B 2 139 ? -47.130 107.928 207.959 1.00 62.92 1255 HIS B CA 1
ATOM 4876 C C . HIS B 2 139 ? -46.697 109.066 207.058 1.00 61.67 1255 HIS B C 1
ATOM 4877 O O . HIS B 2 139 ? -46.027 108.847 206.069 1.00 60.20 1255 HIS B O 1
ATOM 4891 N N . GLN B 2 140 ? -47.055 110.284 207.438 1.00 61.68 1256 GLN B N 1
ATOM 4892 C CA . GLN B 2 140 ? -46.518 111.482 206.807 1.00 60.83 1256 GLN B CA 1
ATOM 4893 C C . GLN B 2 140 ? -44.993 111.429 206.693 1.00 60.05 1256 GLN B C 1
ATOM 4894 O O . GLN B 2 140 ? -44.432 111.731 205.653 1.00 60.40 1256 GLN B O 1
ATOM 4908 N N . ILE B 2 141 ? -44.329 111.013 207.753 1.00 60.55 1257 ILE B N 1
ATOM 4909 C CA . ILE B 2 141 ? -42.866 110.984 207.763 1.00 61.30 1257 ILE B CA 1
ATOM 4910 C C . ILE B 2 141 ? -42.315 109.929 206.777 1.00 59.08 1257 ILE B C 1
ATOM 4911 O O . ILE B 2 141 ? -41.219 110.080 206.249 1.00 56.37 1257 ILE B O 1
ATOM 4927 N N . CYS B 2 142 ? -43.079 108.872 206.527 1.00 58.47 1258 CYS B N 1
ATOM 4928 C CA . CYS B 2 142 ? -42.657 107.830 205.598 1.00 59.54 1258 CYS B CA 1
ATOM 4929 C C . CYS B 2 142 ? -42.808 108.274 204.103 1.00 59.53 1258 CYS B C 1
ATOM 4930 O O . CYS B 2 142 ? -41.917 108.031 203.272 1.00 58.97 1258 CYS B O 1
ATOM 4937 N N . VAL B 2 143 ? -43.908 108.950 203.774 1.00 58.05 1259 VAL B N 1
ATOM 4938 C CA . VAL B 2 143 ? -44.275 109.179 202.388 1.00 56.34 1259 VAL B CA 1
ATOM 4939 C C . VAL B 2 143 ? -44.226 110.609 201.858 1.00 56.34 1259 VAL B C 1
ATOM 4940 O O . VAL B 2 143 ? -44.205 110.761 200.649 1.00 58.03 1259 VAL B O 1
ATOM 4953 N N . LEU B 2 144 ? -44.249 111.651 202.696 1.00 55.44 1260 LEU B N 1
ATOM 4954 C CA . LEU B 2 144 ? -44.284 113.036 202.175 1.00 55.24 1260 LEU B CA 1
ATOM 4955 C C . LEU B 2 144 ? -42.897 113.644 202.009 1.00 55.15 1260 LEU B C 1
ATOM 4956 O O . LEU B 2 144 ? -41.962 113.237 202.696 1.00 56.43 1260 LEU B O 1
ATOM 4972 N N . HIS B 2 145 ? -42.756 114.588 201.077 1.00 54.98 1261 HIS B N 1
ATOM 4973 C CA . HIS B 2 145 ? -41.457 115.177 200.790 1.00 55.59 1261 HIS B CA 1
ATOM 4974 C C . HIS B 2 145 ? -41.539 116.668 200.563 1.00 56.05 1261 HIS B C 1
ATOM 4975 O O . HIS B 2 145 ? -42.424 117.152 199.887 1.00 54.40 1261 HIS B O 1
ATOM 4989 N N . HIS B 2 146 ? -40.582 117.364 201.176 1.00 58.20 1262 HIS B N 1
ATOM 4990 C CA . HIS B 2 146 ? -40.289 118.778 200.953 1.00 58.91 1262 HIS B CA 1
ATOM 4991 C C . HIS B 2 146 ? -40.427 119.148 199.466 1.00 55.91 1262 HIS B C 1
ATOM 4992 O O . HIS B 2 146 ? -41.013 120.167 199.135 1.00 54.48 1262 HIS B O 1
ATOM 5006 N N . GLU B 2 147 ? -39.948 118.282 198.577 1.00 52.71 1263 GLU B N 1
ATOM 5007 C CA . GLU B 2 147 ? -39.850 118.607 197.164 1.00 51.24 1263 GLU B CA 1
ATOM 5008 C C . GLU B 2 147 ? -41.133 118.480 196.345 1.00 48.43 1263 GLU B C 1
ATOM 5009 O O . GLU B 2 147 ? -41.133 118.863 195.188 1.00 47.63 1263 GLU B O 1
ATOM 5021 N N . ILE B 2 148 ? -42.209 117.978 196.940 1.00 47.11 1264 ILE B N 1
ATOM 5022 C CA . ILE B 2 148 ? -43.401 117.612 196.198 1.00 47.25 1264 ILE B CA 1
ATOM 5023 C C . ILE B 2 148 ? -44.647 118.318 196.687 1.00 47.31 1264 ILE B C 1
ATOM 5024 O O . ILE B 2 148 ? -44.983 118.221 197.845 1.00 49.25 1264 ILE B O 1
ATOM 5040 N N . ILE B 2 149 ? -45.379 118.928 195.755 1.00 47.17 1265 ILE B N 1
ATOM 5041 C CA . ILE B 2 149 ? -46.765 119.372 195.960 1.00 47.16 1265 ILE B CA 1
AT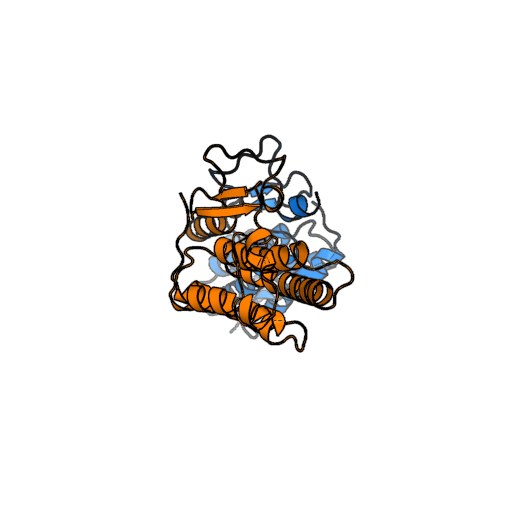OM 5042 C C . ILE B 2 149 ? -47.782 118.417 195.320 1.00 47.88 1265 ILE B C 1
ATOM 5043 O O . ILE B 2 149 ? -47.556 117.950 194.230 1.00 50.63 1265 ILE B O 1
ATOM 5059 N N . TRP B 2 150 ? -48.875 118.135 196.032 1.00 47.11 1266 TRP B N 1
ATOM 5060 C CA . TRP B 2 150 ? -49.928 117.218 195.622 1.00 46.38 1266 TRP B CA 1
ATOM 5061 C C . TRP B 2 150 ? -51.203 117.987 195.279 1.00 46.62 1266 TRP B C 1
ATOM 5062 O O . TRP B 2 150 ? -52.082 118.098 196.109 1.00 45.01 1266 TRP B O 1
ATOM 5083 N N . PRO B 2 151 ? -51.329 118.496 194.046 1.00 48.08 1267 PRO B N 1
ATOM 5084 C CA . PRO B 2 151 ? -52.498 119.330 193.744 1.00 48.59 1267 PRO B CA 1
ATOM 5085 C C . PRO B 2 151 ? -53.843 118.656 193.964 1.00 50.00 1267 PRO B C 1
ATOM 5086 O O . PRO B 2 151 ? -54.793 119.347 194.270 1.00 51.27 1267 PRO B O 1
ATOM 5097 N N . ALA B 2 152 ? -53.923 117.338 193.795 1.00 51.18 1268 ALA B N 1
ATOM 5098 C CA . ALA B 2 152 ? -55.168 116.607 193.977 1.00 51.72 1268 ALA B CA 1
ATOM 5099 C C . ALA B 2 152 ? -55.173 115.721 195.207 1.00 54.15 1268 ALA B C 1
ATOM 5100 O O . ALA B 2 152 ? -56.049 114.870 195.327 1.00 56.26 1268 ALA B O 1
ATOM 5107 N N . GLY B 2 153 ? -54.215 115.889 196.126 1.00 55.33 1269 GLY B N 1
ATOM 5108 C CA . GLY B 2 153 ? -54.158 115.058 197.328 1.00 54.87 1269 GLY B CA 1
ATOM 5109 C C . GLY B 2 153 ? -53.193 113.895 197.180 1.00 55.49 1269 GLY B C 1
ATOM 5110 O O . GLY B 2 153 ? -52.842 113.489 196.067 1.00 55.58 1269 GLY B O 1
ATOM 5114 N N . PHE B 2 154 ? -52.750 113.377 198.316 1.00 54.97 1270 PHE B N 1
ATOM 5115 C CA . PHE B 2 154 ? -51.743 112.335 198.345 1.00 54.63 1270 PHE B CA 1
ATOM 5116 C C . PHE B 2 154 ? -52.199 111.057 197.602 1.00 54.25 1270 PHE B C 1
ATOM 5117 O O . PHE B 2 154 ? -53.375 110.699 197.626 1.00 53.23 1270 PHE B O 1
ATOM 5134 N N . VAL B 2 155 ? -51.243 110.423 196.921 1.00 53.32 1271 VAL B N 1
ATOM 5135 C CA . VAL B 2 155 ? -51.411 109.150 196.268 1.00 52.84 1271 VAL B CA 1
ATOM 5136 C C . VAL B 2 155 ? -50.167 108.299 196.577 1.00 53.40 1271 VAL B C 1
ATOM 5137 O O . VAL B 2 155 ? -49.014 108.711 196.348 1.00 50.56 1271 VAL B O 1
ATOM 5150 N N . CYS B 2 156 ? -50.424 107.099 197.103 1.00 54.87 1272 CYS B N 1
ATOM 5151 C CA . CYS B 2 156 ? -49.377 106.203 197.547 1.00 55.76 1272 CYS B CA 1
ATOM 5152 C C . CYS B 2 156 ? -48.630 105.622 196.350 1.00 57.18 1272 CYS B C 1
ATOM 5153 O O . CYS B 2 156 ? -49.159 105.614 195.233 1.00 56.81 1272 CYS B O 1
ATOM 5160 N N . ASP B 2 157 ? -47.416 105.115 196.575 1.00 58.19 1273 ASP B N 1
ATOM 5161 C CA . ASP B 2 157 ? -46.627 104.564 195.468 1.00 59.89 1273 ASP B CA 1
ATOM 5162 C C . ASP B 2 157 ? -47.272 103.381 194.749 1.00 59.40 1273 ASP B C 1
ATOM 5163 O O . ASP B 2 157 ? -47.167 103.272 193.536 1.00 61.75 1273 ASP B O 1
ATOM 5172 N N . GLY B 2 158 ? -47.947 102.521 195.488 1.00 57.59 1274 GLY B N 1
ATOM 5173 C CA . GLY B 2 158 ? -48.693 101.405 194.922 1.00 56.72 1274 GLY B CA 1
ATOM 5174 C C . GLY B 2 158 ? -49.735 101.823 193.918 1.00 56.82 1274 GLY B C 1
ATOM 5175 O O . GLY B 2 158 ? -49.791 101.260 192.821 1.00 56.24 1274 GLY B O 1
ATOM 5179 N N . CYS B 2 159 ? -50.542 102.813 194.270 1.00 57.28 1275 CYS B N 1
ATOM 5180 C CA . CYS B 2 159 ? -51.519 103.354 193.321 1.00 59.24 1275 CYS B CA 1
ATOM 5181 C C . CYS B 2 159 ? -50.871 104.025 192.104 1.00 57.57 1275 CYS B C 1
ATOM 5182 O O . CYS B 2 159 ? -51.411 103.943 191.000 1.00 57.03 1275 CYS B O 1
ATOM 5189 N N . LEU B 2 160 ? -49.718 104.664 192.310 1.00 56.68 1276 LEU B N 1
ATOM 5190 C CA . LEU B 2 160 ? -48.980 105.269 191.221 1.00 57.54 1276 LEU B CA 1
ATOM 5191 C C . LEU B 2 160 ? -48.425 104.258 190.218 1.00 58.88 1276 LEU B C 1
ATOM 5192 O O . LEU B 2 160 ? -48.532 104.487 189.018 1.00 56.57 1276 LEU B O 1
ATOM 5208 N N . LYS B 2 161 ? -47.862 103.149 190.696 1.00 62.33 1277 LYS B N 1
ATOM 5209 C CA . LYS B 2 161 ? -47.382 102.061 189.808 1.00 66.26 1277 LYS B CA 1
ATOM 5210 C C . LYS B 2 161 ? -48.487 101.413 189.000 1.00 66.23 1277 LYS B C 1
ATOM 5211 O O . LYS B 2 161 ? -48.275 101.038 187.837 1.00 65.07 1277 LYS B O 1
ATOM 5230 N N . LYS B 2 162 ? -49.657 101.285 189.612 1.00 66.68 1278 LYS B N 1
ATOM 5231 C CA . LYS B 2 162 ? -50.832 100.720 188.937 1.00 68.70 1278 LYS B CA 1
ATOM 5232 C C . LYS B 2 162 ? -51.244 101.545 187.716 1.00 68.58 1278 LYS B C 1
ATOM 5233 O O . LYS B 2 162 ? -51.543 100.986 186.646 1.00 70.45 1278 LYS B O 1
ATOM 5252 N N . SER B 2 163 ? -51.264 102.870 187.902 1.00 67.39 1279 SER B N 1
ATOM 5253 C CA . SER B 2 163 ? -51.488 103.831 186.803 1.00 66.48 1279 SER B CA 1
ATOM 5254 C C . SER B 2 163 ? -50.392 103.768 185.748 1.00 64.78 1279 SER B C 1
ATOM 5255 O O . SER B 2 163 ? -50.665 103.799 184.555 1.00 63.33 1279 SER B O 1
ATOM 5263 N N . ALA B 2 164 ? -49.153 103.697 186.221 1.00 64.74 1280 ALA B N 1
ATOM 5264 C CA . ALA B 2 164 ? -47.974 103.743 185.377 1.00 65.09 1280 ALA B CA 1
ATOM 5265 C C . ALA B 2 164 ? -47.832 102.498 184.513 1.00 67.29 1280 ALA B C 1
ATOM 5266 O O . ALA B 2 164 ? -47.578 102.617 183.314 1.00 67.19 1280 ALA B O 1
ATOM 5273 N N . ARG B 2 165 ? -47.989 101.317 185.112 1.00 69.00 1281 ARG B N 1
ATOM 5274 C CA . ARG B 2 165 ? -47.937 100.068 184.348 1.00 69.79 1281 ARG B CA 1
ATOM 5275 C C . ARG B 2 165 ? -49.078 99.983 183.306 1.00 67.36 1281 ARG B C 1
ATOM 5276 O O . ARG B 2 165 ? -48.838 99.522 182.180 1.00 69.13 1281 ARG B O 1
ATOM 5297 N N . THR B 2 166 ? -50.282 100.463 183.640 1.00 64.15 1282 THR B N 1
ATOM 5298 C CA . THR B 2 166 ? -51.411 100.439 182.685 1.00 62.72 1282 THR B CA 1
ATOM 5299 C C . THR B 2 166 ? -51.457 101.632 181.735 1.00 61.49 1282 THR B C 1
ATOM 5300 O O . THR B 2 166 ? -52.481 101.893 181.139 1.00 60.58 1282 THR B O 1
ATOM 5311 N N . ARG B 2 167 ? -50.350 102.365 181.624 1.00 61.74 1283 ARG B N 1
ATOM 5312 C CA . ARG B 2 167 ? -50.067 103.213 180.476 1.00 62.45 1283 ARG B CA 1
ATOM 5313 C C . ARG B 2 167 ? -49.368 102.478 179.363 1.00 63.05 1283 ARG B C 1
ATOM 5314 O O . ARG B 2 167 ? -49.191 103.063 178.285 1.00 61.95 1283 ARG B O 1
ATOM 5335 N N . LYS B 2 168 ? -48.935 101.236 179.614 1.00 64.16 1284 LYS B N 1
ATOM 5336 C CA . LYS B 2 168 ? -47.975 100.557 178.734 1.00 64.69 1284 LYS B CA 1
ATOM 5337 C C . LYS B 2 168 ? -48.550 99.261 178.252 1.00 61.79 1284 LYS B C 1
ATOM 5338 O O . LYS B 2 168 ? -49.400 99.310 177.380 1.00 59.60 1284 LYS B O 1
ATOM 5357 N N . GLY C 3 1 ? -23.543 80.514 161.933 1.00 61.24 9 GLY C N 1
ATOM 5358 C CA . GLY C 3 1 ? -24.402 81.650 161.504 1.00 61.12 9 GLY C CA 1
ATOM 5359 C C . GLY C 3 1 ? -23.889 82.314 160.236 1.00 61.27 9 GLY C C 1
ATOM 5360 O O . GLY C 3 1 ? -23.678 81.621 159.224 1.00 63.46 9 GLY C O 1
ATOM 5363 N N . LEU C 3 2 ? -23.648 83.641 160.308 1.00 59.38 10 LEU C N 1
ATOM 5364 C CA . LEU C 3 2 ? -23.668 84.560 159.139 1.00 55.18 10 LEU C CA 1
ATOM 5365 C C . LEU C 3 2 ? -24.824 84.073 158.260 1.00 55.23 10 LEU C C 1
ATOM 5366 O O . LEU C 3 2 ? -24.577 83.440 157.246 1.00 60.47 10 LEU C O 1
ATOM 5382 N N . GLY C 3 3 ? -26.083 84.284 158.648 1.00 53.41 11 GLY C N 1
ATOM 5383 C CA . GLY C 3 3 ? -27.214 83.533 158.019 1.00 51.73 11 GLY C CA 1
ATOM 5384 C C . GLY C 3 3 ? -27.897 84.249 156.867 1.00 50.53 11 GLY C C 1
ATOM 5385 O O . GLY C 3 3 ? -29.106 84.127 156.681 1.00 49.11 11 GLY C O 1
ATOM 5414 N N . GLY C 3 5 ? -27.637 85.550 152.800 1.00 51.10 13 GLY C N 1
ATOM 5415 C CA . GLY C 3 5 ? -27.309 84.806 151.548 1.00 51.14 13 GLY C CA 1
ATOM 5416 C C . GLY C 3 5 ? -25.892 85.116 151.131 1.00 51.38 13 GLY C C 1
ATOM 5417 O O . GLY C 3 5 ? -25.412 86.236 151.329 1.00 51.82 13 GLY C O 1
ATOM 5421 N N . GLY C 3 6 ? -25.216 84.125 150.577 1.00 51.74 14 GLY C N 1
ATOM 5422 C CA . GLY C 3 6 ? -23.758 84.153 150.422 1.00 52.17 14 GLY C CA 1
ATOM 5423 C C . GLY C 3 6 ? -23.287 83.005 151.274 1.00 53.94 14 GLY C C 1
ATOM 5424 O O . GLY C 3 6 ? -22.420 82.232 150.873 1.00 53.36 14 GLY C O 1
ATOM 5428 N N . ALA C 3 7 ? -23.900 82.922 152.461 1.00 56.20 15 ALA C N 1
ATOM 5429 C CA . ALA C 3 7 ? -23.701 81.884 153.451 1.00 56.30 15 ALA C CA 1
ATOM 5430 C C . ALA C 3 7 ? -25.054 81.190 153.743 1.00 57.61 15 ALA C C 1
ATOM 5431 O O . ALA C 3 7 ? -26.099 81.537 153.136 1.00 57.63 15 ALA C O 1
ATOM 5463 N N . ALA C 3 9 ? -26.666 79.211 157.201 1.00 61.58 17 ALA C N 1
ATOM 5464 C CA . ALA C 3 9 ? -27.626 79.131 158.341 1.00 60.32 17 ALA C CA 1
ATOM 5465 C C . ALA C 3 9 ? -27.104 79.869 159.577 1.00 59.91 17 ALA C C 1
ATOM 5466 O O . ALA C 3 9 ? -27.869 80.242 160.479 1.00 60.29 17 ALA C O 1
#

Solvent-accessible surface area: 18854 Å² total

Sequence (336 aa):
KIFKPEELRQALMPTLEALYRQDPESLPFRQPVDPQLLGIPDYFDIVKSPMDLSTIKRKLDTGQYQEPWQYVDDIWLMFNNAWLYNRKTSRVYKYCSKLSEVFEQEIDPVMQSLGYCCGRKLGELFVECTECGRKMHQICVLHHEIIWPAGFVCDGCLKKSAGKAFKPEELRQALMPTLEALYRQDPESLPFRQPVDPQLLGIPDYFDIVKSPMDLSTIKRKLDTGQYQEPWQYVDDIWLMFNNAWLYNRKTSAVYKYCSKLSEVFEQEIDPVMQSLGYCCGRKLGELFVECTECGRKMHQICVLHHEIIWPAGFVCDGCLKKSARTRKGLGGGAA

Radius of gyration: 29.47 Å; Cα contacts (8 Å, |Δi|>4): 460; chains: 3; bounding box: 52×44×95 Å

Nearest PDB structures (foldseek):
  6gyt-assembly1_A  TM=1.006E+00  e=2.024E-32  Homo sapiens
  6gyt-assembly1_B  TM=9.956E-01  e=7.742E-31  Homo sapiens
  7ss8-assembly1_A  TM=9.635E-01  e=8.319E-28  Homo sapiens
  5i8g-assembly1_A  TM=9.693E-01  e=1.517E-26  Homo sapiens
  6gyr-assembly1_A  TM=9.566E-01  e=7.687E-27  Homo sapiens

CATH classification: 1.20.920.10 (+1 more: 3.30.40.10)

B-factor: mean 60.36, std 8.42, range [44.64, 101.78]

Secondary structure (DSSP, 8-state):
----HHHHHHHHHHHHHHHHTSTTTTGGGSS---HHHHT-TTHHHH-SS---HHHHHHHHHHT--SSHHHHHHHHHHHHHHHHHHS-TTSHHHHHHHHHHHHHHHHHHHHHHHTT-S-S----S-EEE-SSS--EEEHHHH--TT-B-TT----HHHHHH-/------HHHHHHHHHHHHHHHHTSTTTTGGGSS---HHHHT-TTHHHH-SS---HHHHHHHHHHT--SSHHHHHHHHHHHHHHHHHHS-TTSHHHHHHHHHHHHHHHHHHHHHHHTT-S--S---S-EEE-TTT--EEEHHHH--TT-B-TT----HHHHHHHHHTT-/-------

InterPro domains:
  IPR000197 Zinc finger, TAZ-type [PF02135] (338-414)
  IPR000197 Zinc finger, TAZ-type [PF02135] (1735-1806)
  IPR000197 Zinc finger, TAZ-type [PS50134] (331-417)
  IPR000197 Zinc finger, TAZ-type [PS50134] (1728-1809)
  IPR000197 Zinc finger, TAZ-type [SM00551] (332-417)
  IPR000197 Zinc finger, TAZ-type [SM00551] (1729-1807)
  IPR000433 Zinc finger, ZZ-type [PF00569] (1665-1705)
  IPR000433 Zinc finger, ZZ-type [PS01357] (1670-1695)
  IPR000433 Zinc finger, ZZ-type [PS50135] (1665-1713)
  IPR000433 Zinc finger, ZZ-type [SM00291] (1664-1705)
  IPR001487 Bromodomain [PF00439] (1068-1143)
  IPR001487 Bromodomain [PR00503] (1070-1083)
  IPR001487 Bromodomain [PR00503] (1086-1102)
  IPR001487 Bromodomain [PR00503] (1102-1120)
  IPR001487 Bromodomain [PR00503] (1120-1139)
  IPR001487 Bromodomain [PS50014] (1067-1139)
  IPR001487 Bromodomain [SM00297] (1048-1158)
  IPR003101 Coactivator CBP, KIX domain [PF02172] (567-646)
  IPR003101 Coactivator CBP, KIX domain [PS50952] (566-645)
  IPR009110 Nuclear receptor coactivator, interlocking [SSF69125] (2043-2098)